Protein 8WL1 (pdb70)

Nearest PDB structures (foldseek):
  8wl1-assembly1_A-2  TM=1.003E+00  e=3.602E-63  Levilactobacillus brevis
  8wl3-assembly1_B-2  TM=9.957E-01  e=1.170E-59  Levilactobacillus brevis
  8wl4-assembly1_B-2  TM=1.002E+00  e=5.774E-58  Levilactobacillus brevis
  5x20-assembly1_B  TM=8.557E-01  e=1.189E-35  Enterococcus faecium DO
  5x20-assembly1_A  TM=8.532E-01  e=5.924E-35  Enterococcus faecium DO

Structure (mmCIF, N/CA/C/O backbone):
data_8WL1
#
_entry.id   8WL1
#
_cell.length_a   82.310
_cell.length_b   132.000
_cell.length_c   59.000
_cell.angle_alpha   90.00
_cell.angle_beta   90.00
_cell.angle_gamma   90.00
#
_symmetry.space_group_name_H-M   'C 2 2 21'
#
loop_
_entity.id
_entity.type
_entity.pdbx_description
1 polymer '2-dehydropantoate 2-reductase'
2 water water
#
loop_
_atom_site.group_PDB
_atom_site.id
_atom_site.type_symbol
_atom_site.label_atom_id
_atom_site.label_alt_id
_atom_site.label_comp_id
_atom_site.label_asym_id
_atom_site.label_entity_id
_atom_site.label_seq_id
_atom_site.pdbx_PDB_ins_code
_atom_site.Cartn_x
_atom_site.Cartn_y
_atom_site.Cartn_z
_atom_site.occupancy
_atom_site.B_iso_or_equiv
_atom_site.auth_seq_id
_atom_site.auth_comp_id
_atom_site.auth_asym_id
_atom_site.auth_atom_id
_atom_site.pdbx_PDB_model_num
ATOM 1 N N . SER A 1 1 ? 16.455 39.388 9.161 1.00 50.72 -2 SER A N 1
ATOM 2 C CA . SER A 1 1 ? 15.362 38.394 8.968 1.00 51.23 -2 SER A CA 1
ATOM 3 C C . SER A 1 1 ? 15.519 37.477 7.726 1.00 47.49 -2 SER A C 1
ATOM 4 O O . SER A 1 1 ? 14.862 36.439 7.667 1.00 48.22 -2 SER A O 1
ATOM 7 N N . GLU A 1 2 ? 16.375 37.832 6.758 1.00 41.82 -1 GLU A N 1
ATOM 8 C CA . GLU A 1 2 ? 16.681 36.907 5.635 1.00 45.54 -1 GLU A CA 1
ATOM 9 C C . GLU A 1 2 ? 17.671 35.776 6.026 1.00 45.13 -1 GLU A C 1
ATOM 10 O O . GLU A 1 2 ? 18.024 34.912 5.196 1.00 43.98 -1 GLU A O 1
ATOM 16 N N . PHE A 1 3 ? 18.109 35.766 7.281 1.00 41.76 0 PHE A N 1
ATOM 17 C CA . PHE A 1 3 ? 19.115 34.803 7.713 1.00 42.72 0 PHE A CA 1
ATOM 18 C C . PHE A 1 3 ? 18.656 33.353 7.591 1.00 40.27 0 PHE A C 1
ATOM 19 O O . PHE A 1 3 ? 17.525 33.010 7.905 1.00 39.42 0 PHE A O 1
ATOM 27 N N . MET A 1 4 ? 19.564 32.498 7.136 1.00 37.52 1 MET A N 1
ATOM 28 C CA . MET A 1 4 ? 19.309 31.089 7.109 1.00 33.91 1 MET A CA 1
ATOM 29 C C . MET A 1 4 ? 20.556 30.311 7.569 1.00 32.69 1 MET A C 1
ATOM 30 O O . MET A 1 4 ? 21.681 30.772 7.430 1.00 29.88 1 MET A O 1
ATOM 35 N N . LYS A 1 5 ? 20.322 29.168 8.187 1.00 31.68 2 LYS A N 1
ATOM 36 C CA . LYS A 1 5 ? 21.363 28.136 8.355 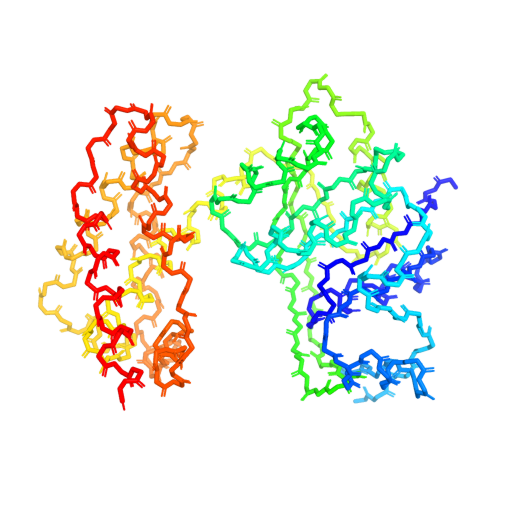1.00 33.14 2 LYS A CA 1
ATOM 37 C C . LYS A 1 5 ? 21.213 27.213 7.152 1.00 31.10 2 LYS A C 1
ATOM 38 O O . LYS A 1 5 ? 20.141 26.620 6.959 1.00 28.72 2 LYS A O 1
ATOM 44 N N . ILE A 1 6 ? 22.283 27.107 6.354 1.00 31.90 3 ILE A N 1
ATOM 45 C CA . ILE A 1 6 ? 22.214 26.443 5.084 1.00 27.89 3 ILE A CA 1
ATOM 46 C C . ILE A 1 6 ? 23.242 25.296 4.987 1.00 28.35 3 ILE A C 1
ATOM 47 O O . ILE A 1 6 ? 24.393 25.493 5.334 1.00 29.77 3 ILE A O 1
ATOM 52 N N . ALA A 1 7 ? 22.798 24.122 4.516 1.00 27.33 4 ALA A N 1
ATOM 53 C CA . ALA A 1 7 ? 23.723 23.014 4.159 1.00 25.74 4 ALA A CA 1
ATOM 54 C C . ALA A 1 7 ? 23.864 23.007 2.678 1.00 25.45 4 ALA A C 1
ATOM 55 O O . ALA A 1 7 ? 22.863 22.973 2.007 1.00 25.63 4 ALA A O 1
ATOM 57 N N . ILE A 1 8 ? 25.088 22.906 2.187 1.00 24.92 5 ILE A N 1
ATOM 58 C CA . ILE A 1 8 ? 25.325 22.687 0.760 1.00 23.81 5 ILE A CA 1
ATOM 59 C C . ILE A 1 8 ? 25.668 21.217 0.662 1.00 25.56 5 ILE A C 1
ATOM 60 O O . ILE A 1 8 ? 26.732 20.817 1.133 1.00 27.10 5 ILE A O 1
ATOM 65 N N . ALA A 1 9 ? 24.780 20.424 0.038 1.00 26.87 6 ALA A N 1
ATOM 66 C CA . ALA A 1 9 ? 24.950 18.954 -0.051 1.00 26.51 6 ALA A CA 1
ATOM 67 C C . ALA A 1 9 ? 25.544 18.626 -1.391 1.00 29.18 6 ALA A C 1
ATOM 68 O O . ALA A 1 9 ? 24.828 18.602 -2.404 1.00 29.13 6 ALA A O 1
ATOM 70 N N . GLY A 1 10 ? 26.851 18.372 -1.399 1.00 29.98 7 GLY A N 1
ATOM 71 C CA . GLY A 1 10 ? 27.614 18.258 -2.655 1.00 31.60 7 GLY A CA 1
ATOM 72 C C . GLY A 1 10 ? 28.342 19.572 -2.870 1.00 31.68 7 GLY A C 1
ATOM 73 O O . GLY A 1 10 ? 27.806 20.500 -3.509 1.00 29.07 7 GLY A O 1
ATOM 74 N N . ALA A 1 11 ? 29.556 19.672 -2.320 1.00 27.79 8 ALA A N 1
ATOM 75 C CA . ALA A 1 11 ? 30.283 20.905 -2.340 1.00 29.89 8 ALA A CA 1
ATOM 76 C C . ALA A 1 11 ? 31.349 20.887 -3.365 1.00 30.34 8 ALA A C 1
ATOM 77 O O . ALA A 1 11 ? 32.466 21.244 -3.076 1.00 32.54 8 ALA A O 1
ATOM 79 N N . GLY A 1 12 ? 30.980 20.515 -4.587 1.00 30.04 9 GLY A N 1
ATOM 80 C CA . GLY A 1 12 ? 31.894 20.713 -5.704 1.00 32.70 9 GLY A CA 1
ATOM 81 C C . GLY A 1 12 ? 31.978 22.182 -6.114 1.00 32.32 9 GLY A C 1
ATOM 82 O O . GLY A 1 12 ? 31.739 23.097 -5.304 1.00 32.09 9 GLY A O 1
ATOM 83 N N . ALA A 1 13 ? 32.330 22.418 -7.383 1.00 33.73 10 ALA A N 1
ATOM 84 C CA . ALA A 1 13 ? 32.583 23.787 -7.858 1.00 34.40 10 ALA A CA 1
ATOM 85 C C . ALA A 1 13 ? 31.379 24.700 -7.601 1.00 30.82 10 ALA A C 1
ATOM 86 O O . ALA A 1 13 ? 31.543 25.818 -7.097 1.00 30.05 10 ALA A O 1
ATOM 88 N N . MET A 1 14 ? 30.193 24.246 -7.986 1.00 31.12 11 MET A N 1
ATOM 89 C CA . MET A 1 14 ? 28.984 25.071 -7.870 1.00 32.62 11 MET A CA 1
ATOM 90 C C . MET A 1 14 ? 28.560 25.271 -6.410 1.00 32.78 11 MET A C 1
ATOM 91 O O . MET A 1 14 ? 28.273 26.417 -5.990 1.00 30.02 11 MET A O 1
ATOM 96 N N . GLY A 1 15 ? 28.483 24.166 -5.663 1.00 30.92 12 GLY A N 1
ATOM 97 C CA . GLY A 1 15 ? 28.139 24.193 -4.239 1.00 28.69 12 GLY A CA 1
ATOM 98 C C 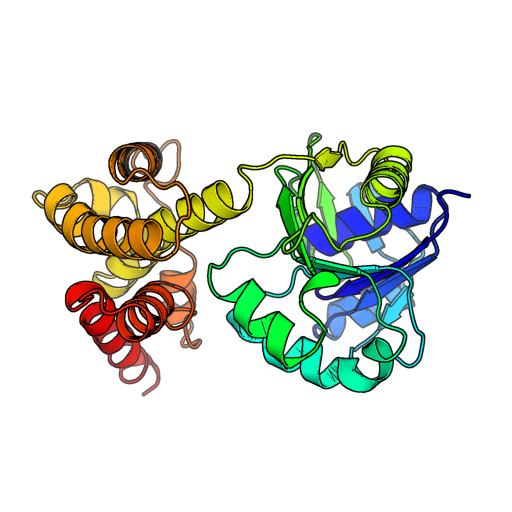. GLY A 1 15 ? 29.087 25.090 -3.457 1.00 28.34 12 GLY A C 1
ATOM 99 O O . GLY A 1 15 ? 28.656 25.888 -2.613 1.00 28.27 12 GLY A O 1
ATOM 100 N N . SER A 1 16 ? 30.386 24.979 -3.746 1.00 28.79 13 SER A N 1
ATOM 101 C CA . SER A 1 16 ? 31.387 25.764 -3.074 1.00 29.50 13 SER A CA 1
ATOM 102 C C . SER A 1 16 ? 31.213 27.257 -3.387 1.00 29.91 13 SER A C 1
ATOM 103 O O . SER A 1 16 ? 31.321 28.097 -2.494 1.00 29.71 13 SER A O 1
ATOM 106 N N . ARG A 1 17 ? 30.893 27.589 -4.635 1.00 31.53 14 ARG A N 1
ATOM 107 C CA . ARG A 1 17 ? 30.710 28.980 -4.981 1.00 33.67 14 ARG A CA 1
ATOM 108 C C . ARG A 1 17 ? 29.480 29.540 -4.307 1.00 29.87 14 ARG A C 1
ATOM 109 O O . ARG A 1 17 ? 29.538 30.658 -3.819 1.00 32.36 14 ARG A O 1
ATOM 117 N N . PHE A 1 18 ? 28.366 28.810 -4.368 1.00 29.79 15 PHE A N 1
ATOM 118 C CA . PHE A 1 18 ? 27.111 29.219 -3.711 1.00 29.00 15 PHE A CA 1
ATOM 119 C C . PHE A 1 18 ? 27.365 29.375 -2.203 1.00 30.79 15 PHE A C 1
ATOM 120 O O . PHE A 1 18 ? 26.948 30.369 -1.581 1.00 28.10 15 PHE A O 1
ATOM 128 N N . GLY A 1 19 ? 28.094 28.432 -1.629 1.00 28.57 16 GLY A N 1
ATOM 129 C CA . GLY A 1 19 ? 28.329 28.446 -0.189 1.00 29.38 16 GLY A CA 1
ATOM 130 C C . GLY A 1 19 ? 29.118 29.649 0.284 1.00 31.68 16 GLY A C 1
ATOM 131 O O . GL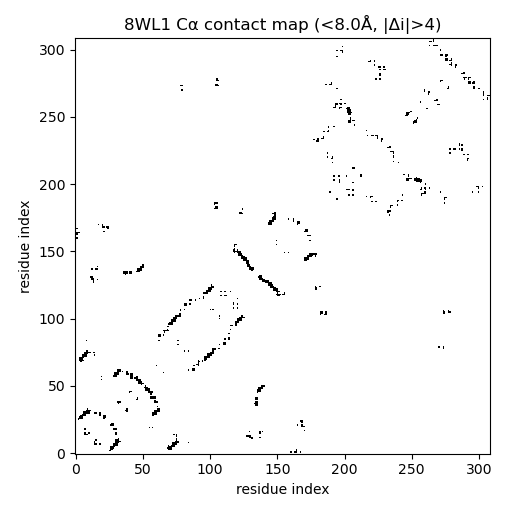Y A 1 19 ? 28.803 30.244 1.339 1.00 32.14 16 GLY A O 1
ATOM 132 N N . VAL A 1 20 ? 30.173 29.996 -0.455 1.00 33.69 17 VAL A N 1
ATOM 133 C CA . VAL A 1 20 ? 30.973 31.202 -0.169 1.00 37.00 17 VAL A CA 1
ATOM 134 C C . VAL A 1 20 ? 30.103 32.468 -0.192 1.00 38.99 17 VAL A C 1
ATOM 135 O O . VAL A 1 20 ? 30.124 33.312 0.758 1.00 36.73 17 VAL A O 1
ATOM 139 N N . LYS A 1 21 ? 29.359 32.626 -1.285 1.00 32.96 18 LYS A N 1
ATOM 140 C CA . LYS A 1 21 ? 28.500 33.802 -1.469 1.00 34.54 18 LYS A CA 1
ATOM 141 C C . LYS A 1 21 ? 27.469 33.865 -0.366 1.00 31.96 18 LYS A C 1
ATOM 142 O O . LYS A 1 21 ? 27.233 34.951 0.195 1.00 35.52 18 LYS A O 1
ATOM 148 N N . LEU A 1 22 ? 26.882 32.707 -0.020 1.00 35.35 19 LEU A N 1
ATOM 149 C CA . LEU A 1 22 ? 25.874 32.673 1.061 1.00 29.25 19 LEU A CA 1
ATOM 150 C C . LEU A 1 22 ? 26.468 33.041 2.419 1.00 33.51 19 LEU A C 1
ATOM 151 O O . LEU A 1 22 ? 25.906 33.874 3.151 1.00 29.37 19 LEU A O 1
ATOM 156 N N . GLN A 1 23 ? 27.615 32.466 2.744 1.00 34.45 20 GLN A N 1
ATOM 157 C CA . GLN A 1 23 ? 28.269 32.803 4.020 1.00 34.40 20 GLN A CA 1
ATOM 158 C C . GLN A 1 23 ? 28.710 34.269 4.078 1.00 35.75 20 GLN A C 1
ATOM 159 O O . GLN A 1 23 ? 28.512 34.933 5.106 1.00 34.25 20 GLN A O 1
ATOM 165 N N . GLU A 1 24 ? 29.329 34.768 3.003 1.00 35.95 21 GLU A N 1
ATOM 166 C CA . GLU A 1 24 ? 29.831 36.140 2.964 1.00 37.39 21 GLU A CA 1
ATOM 167 C C . GLU A 1 24 ? 28.667 37.114 3.091 1.00 39.98 21 GLU A C 1
ATOM 168 O O . GLU A 1 24 ? 28.819 38.210 3.648 1.00 37.63 21 GLU A O 1
ATOM 174 N N . ALA A 1 25 ? 27.484 36.706 2.618 1.00 32.81 22 ALA A N 1
ATOM 175 C CA . ALA A 1 25 ? 26.296 37.521 2.771 1.00 34.86 22 ALA A CA 1
ATOM 176 C C . ALA A 1 25 ? 25.680 37.493 4.177 1.00 36.59 22 ALA A C 1
ATOM 177 O O . ALA A 1 25 ? 24.673 38.149 4.389 1.00 34.90 22 ALA A O 1
ATOM 179 N N . GLY A 1 26 ? 26.222 36.689 5.093 1.00 36.76 23 GLY A N 1
ATOM 180 C CA . GLY A 1 26 ? 25.761 36.641 6.485 1.00 36.31 23 GLY A CA 1
ATOM 181 C C . GLY A 1 26 ? 25.145 35.361 7.009 1.00 35.45 23 GLY A C 1
ATOM 182 O O . GLY A 1 26 ? 24.862 35.244 8.190 1.00 35.48 23 GLY A O 1
ATOM 183 N N . ASN A 1 27 ? 24.908 34.389 6.132 1.00 33.42 24 ASN A N 1
ATOM 184 C CA . ASN A 1 27 ? 24.317 33.125 6.514 1.00 30.97 24 ASN A CA 1
ATOM 185 C C . ASN A 1 27 ? 25.323 32.145 7.111 1.00 29.91 24 ASN A C 1
ATOM 186 O O . ASN A 1 27 ? 26.524 32.260 6.881 1.00 30.69 24 ASN A O 1
ATOM 191 N N . GLN A 1 28 ? 24.806 31.195 7.856 1.00 32.62 25 GLN A N 1
ATOM 192 C CA . GLN A 1 28 ? 25.647 30.143 8.435 1.00 34.59 25 GLN A CA 1
ATOM 193 C C . GLN A 1 28 ? 25.621 28.990 7.480 1.00 32.04 25 GLN A C 1
ATOM 194 O O . GLN A 1 28 ? 24.552 28.395 7.251 1.00 32.48 25 GLN A O 1
ATOM 200 N N . VAL A 1 29 ? 26.800 28.653 6.950 1.00 31.45 26 VAL A N 1
ATOM 201 C CA . VAL A 1 29 ? 26.900 27.627 5.904 1.00 30.21 26 VAL A CA 1
ATOM 202 C C . VAL A 1 29 ? 27.764 26.418 6.352 1.00 29.27 26 VAL A C 1
ATOM 203 O O . VAL A 1 29 ? 28.843 26.585 6.959 1.00 31.67 26 VAL A O 1
ATOM 207 N N . THR A 1 30 ? 27.258 25.218 6.074 1.00 30.26 27 THR A N 1
ATOM 208 C CA . THR A 1 30 ? 28.072 23.964 6.137 1.00 28.98 27 THR A CA 1
ATOM 209 C C . THR A 1 30 ? 28.226 23.391 4.752 1.00 27.71 27 THR A C 1
ATOM 210 O O . THR A 1 30 ? 27.232 23.128 4.102 1.00 24.29 27 THR A O 1
ATOM 214 N N . LEU A 1 31 ? 29.463 23.194 4.327 1.00 27.79 28 LEU A N 1
ATOM 215 C CA . LEU A 1 31 ? 29.681 22.459 3.057 1.00 29.12 28 LEU A CA 1
ATOM 216 C C . LEU A 1 31 ? 29.765 20.979 3.366 1.00 26.00 28 LEU A C 1
ATOM 217 O O . LEU A 1 31 ? 30.580 20.585 4.215 1.00 29.15 28 LEU A O 1
ATOM 222 N N . ILE A 1 32 ? 28.905 20.150 2.735 1.00 27.89 29 ILE A N 1
ATOM 223 C CA . ILE A 1 32 ? 28.866 18.706 2.973 1.00 28.09 29 ILE A CA 1
ATOM 224 C C . ILE A 1 32 ? 29.329 17.966 1.728 1.00 30.50 29 ILE A C 1
ATOM 225 O O . ILE A 1 32 ? 28.763 18.190 0.640 1.00 27.76 29 ILE A O 1
ATOM 230 N N . ASP A 1 33 ? 30.346 17.107 1.889 1.00 29.87 30 ASP A N 1
ATOM 231 C CA . ASP A 1 33 ? 30.961 16.453 0.731 1.00 29.96 30 ASP A CA 1
ATOM 232 C C . ASP A 1 33 ? 31.698 15.190 1.148 1.00 30.66 30 ASP A C 1
ATOM 233 O O . ASP A 1 33 ? 32.156 15.055 2.299 1.00 29.64 30 ASP A O 1
ATOM 238 N N . ASN A 1 34 ? 31.789 14.270 0.205 1.00 31.32 31 ASN A N 1
ATOM 239 C CA . ASN A 1 34 ? 32.469 12.984 0.418 1.00 33.53 31 ASN A CA 1
ATOM 240 C C . ASN A 1 34 ? 33.956 12.986 0.111 1.00 35.35 31 ASN A C 1
ATOM 241 O O . ASN A 1 34 ? 34.661 12.054 0.501 1.00 35.36 31 ASN A O 1
ATOM 246 N N . TRP A 1 35 ? 34.432 13.993 -0.601 1.00 33.18 32 TRP A N 1
ATOM 247 C CA . TRP A 1 35 ? 35.828 14.030 -1.041 1.00 32.92 32 TRP A CA 1
ATOM 248 C C . TRP A 1 35 ? 36.709 14.424 0.136 1.00 31.64 32 TRP A C 1
ATOM 249 O O . TRP A 1 35 ? 36.779 15.604 0.496 1.00 32.19 32 TRP A O 1
ATOM 260 N N . SER A 1 36 ? 37.422 13.456 0.716 1.00 29.74 33 SER A N 1
ATOM 261 C CA . SER A 1 36 ? 38.237 13.736 1.918 1.00 31.96 33 SER A CA 1
ATOM 262 C C . SER A 1 36 ? 39.228 14.855 1.756 1.00 31.30 33 SER A C 1
ATOM 263 O O . SER A 1 36 ? 39.383 15.655 2.674 1.00 31.41 33 SER A O 1
ATOM 266 N N . ALA A 1 37 ? 39.947 14.910 0.637 1.00 31.37 34 ALA A N 1
ATOM 267 C CA . ALA A 1 37 ? 40.979 15.942 0.482 1.00 31.22 34 ALA A CA 1
ATOM 268 C C . ALA A 1 37 ? 40.372 17.357 0.446 1.00 33.54 34 ALA A C 1
ATOM 269 O O . ALA A 1 37 ? 40.983 18.344 0.894 1.00 32.47 34 ALA A O 1
ATOM 271 N N . HIS A 1 38 ? 39.158 17.442 -0.097 1.00 28.83 35 HIS A N 1
ATOM 272 C CA . HIS A 1 38 ? 38.456 18.729 -0.239 1.00 32.45 35 HIS A CA 1
ATOM 273 C C . HIS A 1 38 ? 37.994 19.199 1.140 1.00 29.83 35 HIS A C 1
ATOM 274 O O . HIS A 1 38 ? 38.254 20.358 1.571 1.00 32.11 35 HIS A O 1
ATOM 281 N N . VAL A 1 39 ? 37.350 18.283 1.844 1.00 32.29 36 VAL A N 1
ATOM 282 C CA . VAL A 1 39 ? 36.847 18.563 3.193 1.00 31.98 36 VAL A CA 1
ATOM 283 C C . VAL A 1 39 ? 38.009 18.968 4.089 1.00 34.60 36 VAL A C 1
ATOM 284 O O . VAL A 1 39 ? 37.961 19.994 4.762 1.00 32.78 36 VAL A O 1
ATOM 288 N N . ASP A 1 40 ? 39.082 18.189 4.068 1.00 31.89 37 ASP A N 1
ATOM 289 C CA . ASP A 1 40 ? 40.232 18.524 4.889 1.00 31.41 37 ASP A CA 1
ATOM 290 C C . ASP A 1 40 ? 40.871 19.854 4.495 1.00 31.64 37 ASP A C 1
ATOM 291 O O . ASP A 1 40 ? 41.231 20.645 5.372 1.00 32.21 37 ASP A O 1
ATOM 296 N N . GLN A 1 41 ? 41.055 20.098 3.191 1.00 31.43 38 GLN A N 1
ATOM 297 C CA . GLN A 1 41 ? 41.671 21.333 2.739 1.00 32.65 38 GLN A CA 1
ATOM 298 C C . GLN A 1 41 ? 40.844 22.540 3.213 1.00 34.41 38 GLN A C 1
ATOM 299 O O . GLN A 1 41 ? 41.405 23.554 3.641 1.00 35.75 38 GLN A O 1
ATOM 305 N N . ILE A 1 42 ? 39.517 22.424 3.144 1.00 31.86 39 ILE A N 1
ATOM 306 C CA . ILE A 1 42 ? 38.679 23.577 3.512 1.00 32.04 39 ILE A CA 1
ATOM 307 C C . ILE A 1 42 ? 38.881 23.826 5.006 1.00 33.13 39 ILE A C 1
ATOM 308 O O . ILE A 1 42 ? 39.110 24.962 5.436 1.00 34.22 39 ILE A O 1
ATOM 313 N N . ASN A 1 43 ? 38.822 22.748 5.773 1.00 32.38 40 ASN A N 1
ATOM 314 C CA . ASN A 1 43 ? 38.855 22.849 7.252 1.00 36.05 40 ASN A CA 1
ATOM 315 C C . ASN A 1 43 ? 40.200 23.257 7.791 1.00 39.34 40 ASN A C 1
ATOM 316 O O . ASN A 1 43 ? 40.266 23.928 8.826 1.00 38.30 40 ASN A O 1
ATOM 321 N N . GLN A 1 44 ? 41.257 22.894 7.064 1.00 41.01 41 GLN A N 1
ATOM 322 C CA . GLN A 1 44 ? 42.648 23.152 7.489 1.00 40.95 41 GLN A CA 1
ATOM 323 C C . GLN A 1 44 ? 43.244 24.457 6.981 1.00 41.11 41 GLN A C 1
ATOM 324 O O . GLN A 1 44 ? 44.036 25.077 7.683 1.00 45.87 41 GLN A O 1
ATOM 330 N N . ALA A 1 45 ? 42.927 24.838 5.744 1.00 41.04 42 ALA A N 1
ATOM 331 C CA . ALA A 1 45 ? 43.505 26.018 5.119 1.00 40.47 42 ALA A CA 1
ATOM 332 C C . ALA A 1 45 ? 42.469 26.988 4.570 1.00 39.97 42 ALA A C 1
ATOM 333 O O . ALA A 1 45 ? 42.851 27.998 4.026 1.00 38.22 42 ALA A O 1
ATOM 335 N N . GLY A 1 46 ? 41.176 26.665 4.656 1.00 39.95 43 GLY A N 1
ATOM 336 C CA . GLY A 1 46 ? 40.142 27.513 4.037 1.00 41.98 43 GLY A CA 1
ATOM 337 C C . GLY A 1 46 ? 39.858 27.194 2.580 1.00 42.00 43 GLY A C 1
ATOM 338 O O . GLY A 1 46 ? 40.612 26.475 1.920 1.00 40.83 43 GLY A O 1
ATOM 339 N N . LEU A 1 47 ? 38.753 27.723 2.070 1.00 38.94 44 LEU A N 1
ATOM 340 C CA . LEU A 1 47 ? 38.458 27.607 0.647 1.00 36.86 44 LEU A CA 1
ATOM 341 C C . LEU A 1 47 ? 39.063 28.751 -0.140 1.00 38.70 44 LEU A C 1
ATOM 342 O O . LEU A 1 47 ? 38.793 29.927 0.140 1.00 40.29 44 LEU A O 1
ATOM 347 N N . THR A 1 48 ? 39.833 28.405 -1.166 1.00 38.34 45 THR A N 1
ATOM 348 C CA . THR A 1 48 ? 40.428 29.395 -2.043 1.00 40.79 45 THR A CA 1
ATOM 349 C C . THR A 1 48 ? 39.539 29.586 -3.264 1.00 41.69 45 THR A C 1
ATOM 350 O O . THR A 1 48 ? 39.119 28.617 -3.894 1.00 38.64 45 THR A O 1
ATOM 354 N N . VAL A 1 49 ? 39.217 30.845 -3.548 1.00 43.84 46 VAL A N 1
ATOM 355 C CA . VAL A 1 49 ? 38.486 31.239 -4.759 1.00 47.44 46 VAL A CA 1
ATOM 356 C C . VAL A 1 49 ? 39.375 32.127 -5.631 1.00 49.44 46 VAL A C 1
ATOM 357 O O . VAL A 1 49 ? 39.920 33.124 -5.149 1.00 56.51 46 VAL A O 1
ATOM 361 N N . THR A 1 50 ? 39.523 31.751 -6.900 1.00 51.63 47 THR A N 1
ATOM 362 C CA . THR A 1 50 ? 40.360 32.481 -7.851 1.00 53.68 47 THR A CA 1
ATOM 363 C C . THR A 1 50 ? 39.480 33.173 -8.903 1.00 55.15 47 THR A C 1
ATOM 364 O O . THR A 1 50 ? 38.645 32.516 -9.535 1.00 52.25 47 THR A O 1
ATOM 368 N N . THR A 1 51 ? 39.687 34.481 -9.091 1.00 59.12 48 THR A N 1
ATOM 369 C CA . THR A 1 51 ? 38.854 35.317 -9.968 1.00 59.33 48 THR A CA 1
ATOM 370 C C . THR A 1 51 ? 39.632 35.922 -11.136 1.00 64.53 48 THR A C 1
ATOM 371 O O . THR A 1 51 ? 40.198 37.016 -11.022 1.00 67.32 48 THR A O 1
ATOM 375 N N . VAL A 1 55 ? 43.674 36.270 -9.397 1.00 61.15 52 VAL A N 1
ATOM 376 C CA . VAL A 1 55 ? 43.645 36.801 -8.040 1.00 66.04 52 VAL A CA 1
ATOM 377 C C . VAL A 1 55 ? 43.019 35.801 -7.052 1.00 69.00 52 VAL A C 1
ATOM 378 O O . VAL A 1 55 ? 41.861 35.409 -7.224 1.00 69.39 52 VAL A O 1
ATOM 382 N N . ASP A 1 56 ? 43.774 35.445 -6.005 1.00 66.90 53 ASP A N 1
ATOM 383 C CA . ASP A 1 56 ? 43.370 34.420 -5.027 1.00 69.28 53 ASP A CA 1
ATOM 384 C C . ASP A 1 56 ? 42.809 35.039 -3.735 1.00 67.59 53 ASP A C 1
ATOM 385 O O . ASP A 1 56 ? 43.484 35.819 -3.078 1.00 64.74 53 ASP A O 1
ATOM 390 N N . HIS A 1 57 ? 41.578 34.666 -3.377 1.00 66.11 54 HIS A N 1
ATOM 391 C CA . HIS A 1 57 ? 40.948 35.075 -2.113 1.00 62.08 54 HIS A CA 1
ATOM 392 C C . HIS A 1 57 ? 40.702 33.833 -1.258 1.00 55.28 54 HIS A C 1
ATOM 393 O O . HIS A 1 57 ? 40.197 32.814 -1.766 1.00 50.65 54 HIS A O 1
ATOM 400 N N . VAL A 1 58 ? 41.043 33.905 0.030 1.00 44.13 55 VAL A N 1
ATOM 401 C CA . VAL A 1 58 ? 40.909 32.724 0.899 1.00 46.34 55 VAL A CA 1
ATOM 402 C C . VAL A 1 58 ? 39.806 32.923 1.929 1.00 44.32 55 VAL A C 1
ATOM 403 O O . VAL A 1 58 ? 39.752 33.961 2.593 1.00 44.80 55 VAL A O 1
ATOM 407 N N . TYR A 1 59 ? 38.894 31.950 2.018 1.00 40.06 56 TYR A N 1
ATOM 408 C CA . TYR A 1 59 ? 37.789 32.043 2.968 1.00 40.44 56 TYR A CA 1
ATOM 409 C C . TYR A 1 59 ? 37.767 30.940 3.999 1.00 40.43 56 TYR A C 1
ATOM 410 O O . TYR A 1 59 ? 37.896 29.740 3.679 1.00 36.33 56 TYR A O 1
ATOM 419 N N . THR A 1 60 ? 37.547 31.333 5.249 1.00 37.10 57 THR A N 1
ATOM 420 C CA . THR A 1 60 ? 37.298 30.373 6.319 1.00 37.60 57 THR A CA 1
ATOM 421 C C . THR A 1 60 ? 35.881 29.829 6.178 1.00 39.63 57 THR A C 1
ATOM 422 O O . THR A 1 60 ? 34.896 30.606 6.207 1.00 37.10 57 THR A O 1
ATOM 426 N N . MET A 1 61 ? 35.785 28.503 6.026 1.00 36.42 58 MET A N 1
ATOM 427 C CA . MET A 1 61 ? 34.512 27.819 5.865 1.00 34.05 58 MET A CA 1
ATOM 428 C C . MET A 1 61 ? 34.473 26.573 6.723 1.00 34.85 58 MET A C 1
ATOM 429 O O . MET A 1 61 ? 35.505 26.062 7.191 1.00 37.84 58 MET A O 1
ATOM 434 N N . THR A 1 62 ? 33.272 26.080 6.922 1.00 31.89 59 THR A N 1
ATOM 435 C CA . THR A 1 62 ? 33.044 24.816 7.585 1.00 33.90 59 THR A CA 1
ATOM 436 C C . THR A 1 62 ? 32.649 23.710 6.591 1.00 33.34 59 THR A C 1
ATOM 437 O O . THR A 1 62 ? 31.653 23.821 5.886 1.00 30.31 59 THR A O 1
ATOM 441 N N . ALA A 1 63 ? 33.400 22.617 6.584 1.00 30.04 60 ALA A N 1
ATOM 442 C CA . ALA A 1 63 ? 33.054 21.479 5.730 1.00 30.86 60 ALA A CA 1
ATOM 443 C C . ALA A 1 63 ? 32.966 20.181 6.577 1.00 32.33 60 ALA A C 1
ATOM 444 O O . ALA A 1 63 ? 33.683 20.034 7.566 1.00 32.35 60 ALA A O 1
ATOM 446 N N . GLN A 1 64 ? 32.044 19.294 6.227 1.00 32.65 61 GLN A N 1
ATOM 447 C CA . GLN A 1 64 ? 31.912 17.986 6.877 1.00 33.83 61 GLN A CA 1
ATOM 448 C C . GLN A 1 64 ? 31.560 16.858 5.909 1.00 36.14 61 GLN A C 1
ATOM 449 O O . GLN A 1 64 ? 30.901 17.081 4.899 1.00 30.12 61 GLN A O 1
ATOM 455 N N . HIS A 1 65 ? 31.965 15.639 6.259 1.00 34.31 62 HIS A N 1
ATOM 456 C CA . HIS A 1 65 ? 31.404 14.444 5.662 1.00 35.04 62 HIS A CA 1
ATOM 457 C C . HIS A 1 65 ? 29.949 14.252 6.129 1.00 34.26 62 HIS A C 1
ATOM 458 O O . HIS A 1 65 ? 29.632 14.608 7.259 1.00 34.38 62 HIS A O 1
ATOM 465 N N . PRO A 1 66 ? 29.060 13.716 5.250 1.00 35.87 63 PRO A N 1
ATOM 466 C CA . PRO A 1 66 ? 27.621 13.654 5.575 1.00 34.55 63 PRO A CA 1
ATOM 467 C C . PRO A 1 66 ? 27.320 12.874 6.857 1.00 39.85 63 PRO A C 1
ATOM 468 O O . PRO A 1 66 ? 26.470 13.282 7.638 1.00 37.33 63 PRO A O 1
ATOM 472 N N . GLU A 1 67 ? 27.997 11.745 7.014 1.00 42.95 64 GLU A N 1
ATOM 473 C CA . GLU A 1 67 ? 27.810 10.840 8.169 1.00 45.60 64 GLU A CA 1
ATOM 474 C C . GLU A 1 67 ? 28.127 11.494 9.525 1.00 43.71 64 GLU A C 1
ATOM 475 O O . GLU A 1 67 ? 27.627 11.024 10.569 1.00 46.76 64 GLU A O 1
ATOM 481 N N . ALA A 1 68 ? 28.959 12.537 9.506 1.00 39.98 65 ALA A N 1
ATOM 482 C CA . ALA A 1 68 ? 29.314 13.322 10.695 1.00 39.85 65 ALA A CA 1
ATOM 483 C C . ALA A 1 68 ? 28.374 14.503 10.994 1.00 42.92 65 ALA A C 1
ATOM 484 O O . ALA A 1 68 ? 28.488 15.125 12.038 1.00 41.12 65 ALA A O 1
ATOM 486 N N . VAL A 1 69 ? 27.456 14.837 10.094 1.00 40.61 66 VAL A N 1
ATOM 487 C CA . VAL A 1 69 ? 26.645 16.028 10.328 1.00 41.00 66 VAL A CA 1
ATOM 488 C C . VAL A 1 69 ? 25.594 15.700 11.392 1.00 40.56 66 VAL A C 1
ATOM 489 O O . VAL A 1 69 ? 24.812 14.757 11.253 1.00 41.99 66 VAL A O 1
ATOM 493 N N . THR A 1 70 ? 25.579 16.484 12.454 1.00 41.43 67 THR A N 1
ATOM 494 C CA . THR A 1 70 ? 24.444 16.419 13.413 1.00 43.46 67 THR A CA 1
ATOM 495 C C . THR A 1 70 ? 23.597 17.706 13.487 1.00 44.90 67 THR A C 1
ATOM 496 O O . THR A 1 70 ? 22.472 17.682 13.999 1.00 51.43 67 THR A O 1
ATOM 500 N N . ASP A 1 71 ? 24.105 18.817 12.966 1.00 43.21 68 ASP A N 1
ATOM 501 C CA . ASP A 1 71 ? 23.331 20.054 12.929 1.00 43.98 68 ASP A CA 1
ATOM 502 C C . ASP A 1 71 ? 22.093 19.910 12.073 1.00 44.53 68 ASP A C 1
ATOM 503 O O . ASP A 1 71 ? 21.939 18.935 11.313 1.00 44.20 68 ASP A O 1
ATOM 508 N N . GLN A 1 72 ? 21.213 20.895 12.197 1.00 39.77 69 GLN A N 1
ATOM 509 C CA . GLN A 1 72 ? 20.045 20.965 11.354 1.00 42.11 69 GLN A CA 1
ATOM 510 C C . GLN A 1 72 ? 20.037 22.347 10.748 1.00 38.11 69 GLN A C 1
ATOM 511 O O . GLN A 1 72 ? 20.779 23.251 11.177 1.00 38.73 69 GLN A O 1
ATOM 517 N N . PHE A 1 73 ? 19.232 22.479 9.711 1.00 35.17 70 PHE A N 1
ATOM 518 C CA . PHE A 1 73 ? 19.293 23.641 8.863 1.00 34.76 70 PHE A CA 1
ATOM 519 C C . PHE A 1 73 ? 17.908 24.120 8.497 1.00 32.17 70 PHE A C 1
ATOM 520 O O . PHE A 1 73 ? 16.940 23.370 8.600 1.00 33.72 70 PHE A O 1
ATOM 528 N N . ASP A 1 74 ? 17.844 25.347 8.000 1.00 31.87 71 ASP A N 1
ATOM 529 C CA . ASP A 1 74 ? 16.630 25.850 7.343 1.00 32.68 71 ASP A CA 1
ATOM 530 C C . ASP A 1 74 ? 16.523 25.399 5.890 1.00 32.60 71 ASP A C 1
ATOM 531 O O . ASP A 1 74 ? 15.423 25.184 5.391 1.00 34.74 71 ASP A O 1
ATOM 536 N N . LEU A 1 75 ? 17.662 25.217 5.223 1.00 30.07 72 LEU A N 1
ATOM 537 C CA . LEU A 1 75 ? 17.677 24.965 3.771 1.00 28.05 72 LEU A CA 1
ATOM 538 C C . LEU A 1 75 ? 18.801 23.968 3.481 1.00 30.95 72 LEU A C 1
ATOM 539 O O . LEU A 1 75 ? 19.906 24.163 3.965 1.00 29.64 72 LEU A O 1
ATOM 544 N N . ILE A 1 76 ? 18.495 22.932 2.700 1.00 29.14 73 ILE A N 1
ATOM 545 C CA . ILE A 1 76 ? 19.506 22.113 2.050 1.00 30.26 73 ILE A CA 1
ATOM 546 C C . ILE A 1 76 ? 19.535 22.425 0.551 1.00 28.41 73 ILE A C 1
ATOM 547 O O . ILE A 1 76 ? 18.520 22.333 -0.101 1.00 29.46 73 ILE A O 1
ATOM 552 N N . ILE A 1 77 ? 20.695 22.818 0.018 1.00 25.62 74 ILE A N 1
ATOM 553 C CA . ILE A 1 77 ? 20.838 23.043 -1.417 1.00 28.40 74 ILE A CA 1
ATOM 554 C C . ILE A 1 77 ? 21.608 21.812 -1.906 1.00 29.42 74 ILE A C 1
ATOM 555 O O . ILE A 1 77 ? 22.746 21.607 -1.466 1.00 27.39 74 ILE A O 1
ATOM 560 N N . LEU A 1 78 ? 20.988 21.022 -2.796 1.00 29.16 75 LEU A N 1
ATOM 561 C CA . LEU A 1 78 ? 21.534 19.754 -3.266 1.00 29.10 75 LEU A CA 1
ATOM 562 C C . LEU A 1 78 ? 22.167 19.954 -4.614 1.00 26.93 75 LEU A C 1
ATOM 563 O O . LEU A 1 78 ? 21.492 20.330 -5.542 1.00 26.30 75 LEU A O 1
ATOM 568 N N . PHE A 1 79 ? 23.465 19.683 -4.694 1.00 24.89 76 PHE A N 1
ATOM 569 C CA . PHE A 1 79 ? 24.186 19.668 -5.955 1.00 26.21 76 PHE A CA 1
ATOM 570 C C . PHE A 1 79 ? 24.656 18.263 -6.346 1.00 26.79 76 PHE A C 1
ATOM 571 O O . PHE A 1 79 ? 25.102 18.031 -7.490 1.00 25.75 76 PHE A O 1
ATOM 579 N N . THR A 1 80 ? 24.562 17.330 -5.422 1.00 25.62 77 THR A N 1
ATOM 580 C CA . THR A 1 80 ? 24.872 15.907 -5.696 1.00 29.65 77 THR A CA 1
ATOM 581 C C . THR A 1 80 ? 24.213 15.395 -6.971 1.00 31.13 77 THR A C 1
ATOM 582 O O . THR A 1 80 ? 23.009 15.584 -7.210 1.00 29.89 77 THR A O 1
ATOM 586 N N . LYS A 1 81 ? 25.011 14.711 -7.780 1.00 33.24 78 LYS A N 1
ATOM 587 C CA . LYS A 1 81 ? 24.485 14.109 -8.991 1.00 35.29 78 LYS A CA 1
ATOM 588 C C . LYS A 1 81 ? 23.389 13.127 -8.664 1.00 32.38 78 LYS A C 1
ATOM 589 O O . LYS A 1 81 ? 23.447 12.399 -7.682 1.00 29.74 78 LYS A O 1
ATOM 595 N N . THR A 1 82 ? 22.376 13.106 -9.522 1.00 34.33 79 THR A N 1
ATOM 596 C CA . THR A 1 82 ? 21.255 12.199 -9.398 1.00 35.18 79 THR A CA 1
ATOM 597 C C . THR A 1 82 ? 21.695 10.805 -8.940 1.00 33.01 79 THR A C 1
ATOM 598 O O . THR A 1 82 ? 21.148 10.235 -7.987 1.00 28.92 79 THR A O 1
ATOM 602 N N . MET A 1 83 ? 2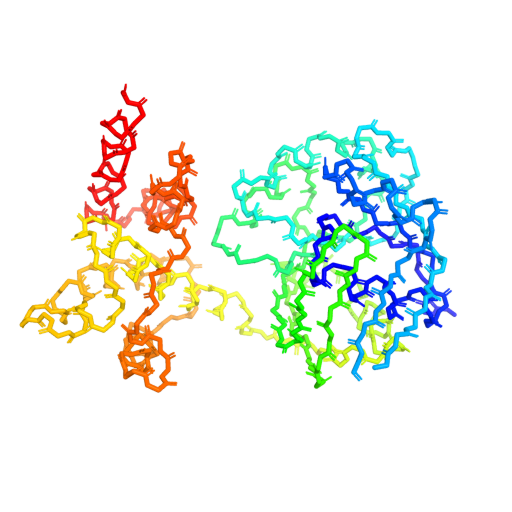2.753 10.273 -9.546 1.00 31.75 80 MET A N 1
ATOM 603 C CA . MET A 1 83 ? 23.155 8.881 -9.250 1.00 29.71 80 MET A CA 1
ATOM 604 C C . MET A 1 83 ? 23.695 8.686 -7.838 1.00 31.35 80 MET A C 1
ATOM 605 O O . MET A 1 83 ? 23.643 7.592 -7.293 1.00 30.33 80 MET A O 1
ATOM 610 N N . GLN A 1 84 ? 24.229 9.757 -7.254 1.00 32.84 81 GLN A N 1
ATOM 611 C CA . GLN A 1 84 ? 24.767 9.713 -5.898 1.00 31.15 81 GLN A CA 1
ATOM 612 C C . GLN A 1 84 ? 23.818 10.311 -4.858 1.00 29.39 81 GLN A C 1
ATOM 613 O O . GLN A 1 84 ? 24.126 10.274 -3.652 1.00 30.09 81 GLN A O 1
ATOM 619 N N . MET A 1 85 ? 22.675 10.846 -5.322 1.00 28.53 82 MET A N 1
ATOM 620 C CA . MET A 1 85 ? 21.754 11.626 -4.459 1.00 29.68 82 MET A CA 1
ATOM 621 C C . MET A 1 85 ? 21.147 10.795 -3.350 1.00 31.13 82 MET A C 1
ATOM 622 O O . MET A 1 85 ? 21.109 11.225 -2.185 1.00 35.17 82 MET A O 1
ATOM 627 N N . ASP A 1 86 ? 20.633 9.626 -3.700 1.00 32.02 83 ASP A N 1
ATOM 628 C CA . ASP A 1 86 ? 20.012 8.775 -2.705 1.00 32.74 83 ASP A CA 1
ATOM 629 C C . ASP A 1 86 ? 20.906 8.474 -1.512 1.00 31.64 83 ASP A C 1
ATOM 630 O O . ASP A 1 86 ? 20.461 8.560 -0.364 1.00 31.71 83 ASP A O 1
ATOM 635 N N . ALA A 1 87 ? 22.159 8.107 -1.776 1.00 33.38 84 ALA A N 1
ATOM 636 C CA . ALA A 1 87 ? 23.115 7.790 -0.714 1.00 31.18 84 ALA A CA 1
ATOM 637 C C . ALA A 1 87 ? 23.460 8.995 0.178 1.00 34.96 84 ALA A C 1
ATOM 638 O O . ALA A 1 87 ? 23.584 8.882 1.418 1.00 33.84 84 ALA A O 1
ATOM 640 N N . MET A 1 88 ? 23.637 10.152 -0.459 1.00 34.48 85 MET A N 1
ATOM 641 C CA . MET A 1 88 ? 23.798 11.400 0.257 1.00 31.45 85 MET A CA 1
ATOM 642 C C . MET A 1 88 ? 22.613 11.637 1.194 1.00 28.10 85 MET A C 1
ATOM 643 O O . MET A 1 88 ? 22.829 11.960 2.365 1.00 31.41 85 MET A O 1
ATOM 648 N N . LEU A 1 89 ? 21.396 11.444 0.706 1.00 28.47 86 LEU A N 1
ATOM 649 C CA . LEU A 1 89 ? 20.187 11.752 1.495 1.00 30.45 86 LEU A CA 1
ATOM 650 C C . LEU A 1 89 ? 20.028 10.734 2.588 1.00 35.86 86 LEU A C 1
ATOM 651 O O . LEU A 1 89 ? 19.653 11.086 3.715 1.00 34.04 86 LEU A O 1
ATOM 656 N N . GLN A 1 90 ? 20.371 9.484 2.293 1.00 34.32 87 GLN A N 1
ATOM 657 C CA . GLN A 1 90 ? 20.379 8.457 3.338 1.00 39.22 87 GLN A CA 1
ATOM 658 C C . GLN A 1 90 ? 21.297 8.823 4.507 1.00 39.18 87 GLN A C 1
ATOM 659 O O . GLN A 1 90 ? 20.895 8.711 5.678 1.00 39.23 87 GLN A O 1
ATOM 665 N N . GLN A 1 91 ? 22.537 9.192 4.187 1.00 38.67 88 GLN A N 1
ATOM 666 C CA . GLN A 1 91 ? 23.534 9.606 5.179 1.00 38.75 88 GLN A CA 1
ATOM 667 C C . GLN A 1 91 ? 23.175 10.883 5.965 1.00 43.28 88 GLN A C 1
ATOM 668 O O . GLN A 1 91 ? 23.717 11.120 7.058 1.00 42.95 88 GLN A O 1
ATOM 674 N N . LEU A 1 92 ? 22.308 11.720 5.395 1.00 38.10 89 LEU A N 1
ATOM 675 C CA . LEU A 1 92 ? 21.815 12.889 6.106 1.00 39.93 89 LEU A CA 1
ATOM 676 C C . LEU A 1 92 ? 20.466 12.636 6.781 1.00 38.15 89 LEU A C 1
ATOM 677 O O . LEU A 1 92 ? 19.793 13.598 7.154 1.00 37.31 89 LEU A O 1
ATOM 682 N N . ALA A 1 93 ? 20.048 11.379 6.937 1.00 37.39 90 ALA A N 1
ATOM 683 C CA . ALA A 1 93 ? 18.696 11.107 7.463 1.00 43.92 90 ALA A CA 1
ATOM 684 C C . ALA A 1 93 ? 18.374 11.853 8.785 1.00 47.21 90 ALA A C 1
ATOM 685 O O . ALA A 1 93 ? 17.256 12.350 8.950 1.00 45.31 90 ALA A O 1
ATOM 687 N N . PRO A 1 94 ? 19.350 11.956 9.710 1.00 44.65 91 PRO A N 1
ATOM 688 C CA . PRO A 1 94 ? 19.023 12.647 10.968 1.00 47.35 91 PRO A CA 1
ATOM 689 C C . PRO A 1 94 ? 18.946 14.163 10.829 1.00 49.72 91 PRO A C 1
ATOM 690 O O . PRO A 1 94 ? 18.281 14.844 11.617 1.00 52.00 91 PRO A O 1
ATOM 694 N N . VAL A 1 95 ? 19.617 14.687 9.816 1.00 45.81 92 VAL A N 1
ATOM 695 C CA . VAL A 1 95 ? 19.657 16.109 9.586 1.00 44.39 92 VAL A CA 1
ATOM 696 C C . VAL A 1 95 ? 18.264 16.553 9.153 1.00 43.06 92 VAL A C 1
ATOM 697 O O . VAL A 1 95 ? 17.852 17.669 9.447 1.00 44.07 92 VAL A O 1
ATOM 701 N N . LEU A 1 96 ? 17.531 15.654 8.500 1.00 41.74 93 LEU A N 1
ATOM 702 C CA . LEU A 1 96 ? 16.274 15.998 7.827 1.00 42.09 93 LEU A CA 1
ATOM 703 C C . LEU A 1 96 ? 15.004 16.102 8.683 1.00 41.65 93 LEU A C 1
ATOM 704 O O . LEU A 1 96 ? 13.951 16.476 8.149 1.00 42.43 93 LEU A O 1
ATOM 709 N N . THR A 1 97 ? 15.078 15.810 9.981 1.00 42.28 94 THR A N 1
ATOM 710 C CA . THR A 1 97 ? 13.854 15.676 10.796 1.00 42.59 94 THR A CA 1
ATOM 711 C C . THR A 1 97 ? 13.150 16.995 11.140 1.00 46.16 94 THR A C 1
ATOM 712 O O . THR A 1 97 ? 11.999 16.989 11.579 1.00 47.52 94 THR A O 1
ATOM 716 N N . ASN A 1 98 ? 13.819 18.127 10.938 1.00 45.38 95 ASN A N 1
ATOM 717 C CA . ASN A 1 98 ? 13.160 19.416 11.115 1.00 44.65 95 ASN A CA 1
ATOM 718 C C . ASN A 1 98 ? 12.469 19.916 9.858 1.00 50.43 95 ASN A C 1
ATOM 719 O O . ASN A 1 98 ? 11.955 21.033 9.838 1.00 54.08 95 ASN A O 1
ATOM 724 N N . HIS A 1 99 ? 12.463 19.089 8.811 1.00 49.53 96 HIS A N 1
ATOM 725 C CA . HIS A 1 99 ? 11.730 19.378 7.590 1.00 49.63 96 HIS A CA 1
ATOM 726 C C . HIS A 1 99 ? 12.228 20.658 6.931 1.00 46.02 96 HIS A C 1
ATOM 727 O O . HIS A 1 99 ? 11.485 21.633 6.771 1.00 40.63 96 HIS A O 1
ATOM 734 N N . PRO A 1 100 ? 13.507 20.663 6.539 1.00 39.62 97 PRO A N 1
ATOM 735 C CA . PRO A 1 100 ? 14.023 21.836 5.858 1.00 35.98 97 PRO A CA 1
ATOM 736 C C . PRO A 1 100 ? 13.560 21.904 4.424 1.00 36.21 97 PRO A C 1
ATOM 737 O O . PRO A 1 100 ? 13.180 20.887 3.833 1.00 36.22 97 PRO A O 1
ATOM 741 N N . ILE A 1 101 ? 13.648 23.104 3.874 1.00 33.22 98 ILE A N 1
ATOM 742 C CA . ILE A 1 101 ? 13.510 23.295 2.443 1.00 37.03 98 ILE A CA 1
ATOM 743 C C . ILE A 1 101 ? 14.611 22.471 1.794 1.00 35.12 98 ILE A C 1
ATOM 744 O O . ILE A 1 101 ? 15.766 22.508 2.257 1.00 34.35 98 ILE A O 1
ATOM 749 N N . VAL A 1 102 ? 14.253 21.741 0.735 1.00 34.78 99 VAL A N 1
ATOM 750 C CA . VAL A 1 102 ? 15.243 21.046 -0.065 1.00 32.41 99 VAL A CA 1
ATOM 751 C C . VAL A 1 102 ? 15.202 21.573 -1.490 1.00 31.67 99 VAL A C 1
ATOM 752 O O . VAL A 1 102 ? 14.268 21.292 -2.234 1.00 36.98 99 VAL A O 1
ATOM 756 N N . LEU A 1 103 ? 16.220 22.346 -1.848 1.00 30.00 100 LEU A N 1
ATOM 757 C CA . LEU A 1 103 ? 16.343 22.900 -3.162 1.00 30.64 100 LEU A CA 1
ATOM 758 C C . LEU A 1 103 ? 17.365 22.069 -3.930 1.00 31.11 100 LEU A C 1
ATOM 759 O O . LEU A 1 103 ? 18.554 22.113 -3.611 1.00 28.98 100 LEU A O 1
ATOM 764 N N . THR A 1 104 ? 16.895 21.384 -4.968 1.00 32.04 101 THR A N 1
ATOM 765 C CA . THR A 1 104 ? 17.766 20.627 -5.839 1.00 29.88 101 THR A CA 1
ATOM 766 C C . THR A 1 104 ? 18.085 21.407 -7.098 1.00 30.01 101 THR A C 1
ATOM 767 O O . THR A 1 104 ? 17.181 21.754 -7.887 1.00 27.58 101 THR A O 1
ATOM 771 N N . LEU A 1 105 ? 19.379 21.670 -7.284 1.00 27.09 102 LEU A N 1
ATOM 772 C CA . LEU A 1 105 ? 19.940 22.321 -8.476 1.00 30.15 102 LEU A CA 1
ATOM 773 C C . LEU A 1 105 ? 20.724 21.339 -9.395 1.00 32.41 102 LEU A C 1
ATOM 774 O O . LEU A 1 105 ? 21.353 21.728 -10.400 1.00 33.75 102 LEU A O 1
ATOM 779 N N . ALA A 1 106 ? 20.622 20.054 -9.098 1.00 31.95 103 ALA A N 1
ATOM 780 C CA . ALA A 1 106 ? 21.279 19.009 -9.883 1.00 32.29 103 ALA A CA 1
ATOM 781 C C . ALA A 1 106 ? 20.558 18.769 -11.220 1.00 31.59 103 ALA A C 1
ATOM 782 O O . ALA A 1 106 ? 19.330 18.917 -11.318 1.00 32.24 103 ALA A O 1
ATOM 784 N N . ASN A 1 107 ? 21.303 18.397 -12.263 1.00 31.17 104 ASN A N 1
ATOM 785 C CA . ASN A 1 107 ? 20.653 17.844 -13.483 1.00 30.29 104 ASN A CA 1
ATOM 786 C C . ASN A 1 107 ? 19.933 16.540 -13.137 1.00 30.60 104 ASN A C 1
ATOM 787 O O . ASN A 1 107 ? 20.330 15.878 -12.191 1.00 31.20 104 ASN A O 1
ATOM 792 N N . GLY A 1 108 ? 18.855 16.210 -13.859 1.00 33.27 105 GLY A N 1
ATOM 793 C CA . GLY A 1 108 ? 18.243 14.864 -13.811 1.00 31.16 105 GLY A CA 1
ATOM 794 C C . GLY A 1 108 ? 16.739 14.864 -13.681 1.00 34.05 105 GLY A C 1
ATOM 795 O O . GLY A 1 108 ? 16.166 15.647 -12.889 1.00 38.73 105 GLY A O 1
ATOM 796 N N . ILE A 1 109 ? 16.069 14.022 -14.453 1.00 26.77 106 ILE A N 1
ATOM 797 C CA . ILE A 1 109 ? 14.614 13.914 -14.318 1.00 26.33 106 ILE A CA 1
ATOM 798 C C . ILE A 1 109 ? 14.183 13.047 -13.139 1.00 26.56 106 ILE A C 1
ATOM 799 O O . ILE A 1 109 ? 12.967 12.998 -12.783 1.00 31.76 106 ILE A O 1
ATOM 804 N N . GLY A 1 110 ? 15.154 12.401 -12.517 1.00 24.88 107 GLY A N 1
ATOM 805 C CA . GLY A 1 110 ? 14.868 11.487 -11.480 1.00 24.44 107 GLY A CA 1
ATOM 806 C C . GLY A 1 110 ? 15.000 12.114 -10.096 1.00 26.13 107 GLY A C 1
ATOM 807 O O . GLY A 1 110 ? 14.751 11.449 -9.131 1.00 28.43 107 GLY A O 1
ATOM 808 N N . ASN A 1 111 ? 15.385 13.375 -10.012 1.00 27.02 108 ASN A N 1
ATOM 809 C CA . ASN A 1 111 ? 15.695 13.979 -8.694 1.00 28.13 108 ASN A CA 1
ATOM 810 C C . ASN A 1 111 ? 14.491 14.144 -7.762 1.00 29.20 108 ASN A C 1
ATOM 811 O O . ASN A 1 111 ? 14.602 13.884 -6.555 1.00 28.41 108 ASN A O 1
ATOM 816 N N . ILE A 1 112 ? 13.348 14.534 -8.308 1.00 30.11 109 ILE A N 1
ATOM 817 C CA . ILE A 1 112 ? 12.162 14.714 -7.475 1.00 31.14 109 ILE A CA 1
ATOM 818 C C . ILE A 1 112 ? 11.787 13.386 -6.859 1.00 29.76 109 ILE A C 1
ATOM 819 O O . ILE A 1 112 ? 11.708 13.281 -5.647 1.00 30.10 109 ILE A O 1
ATOM 824 N N . GLU A 1 113 ? 11.598 12.364 -7.695 1.00 31.40 110 GLU A N 1
ATOM 825 C CA . GLU A 1 113 ? 11.250 11.033 -7.224 1.00 32.78 110 GLU A CA 1
ATOM 826 C C . GLU A 1 113 ? 12.254 10.567 -6.176 1.00 32.04 110 GLU A C 1
ATOM 827 O O . GLU A 1 113 ? 11.874 9.988 -5.141 1.00 29.73 110 GLU A O 1
ATOM 833 N N . THR A 1 114 ? 13.537 10.821 -6.397 1.00 28.91 111 THR A N 1
ATOM 834 C CA . THR A 1 114 ? 14.529 10.399 -5.422 1.00 28.75 111 THR A CA 1
ATOM 835 C C . THR A 1 114 ? 14.349 11.104 -4.075 1.00 31.18 111 THR A C 1
ATOM 836 O O . THR A 1 114 ? 14.382 10.479 -3.018 1.00 31.28 111 THR A O 1
ATOM 840 N N . ILE A 1 115 ? 14.177 12.421 -4.128 1.00 31.21 112 ILE A N 1
ATOM 841 C CA . ILE A 1 115 ? 14.133 13.238 -2.886 1.00 29.28 112 ILE A CA 1
ATOM 842 C C . ILE A 1 115 ? 12.860 12.903 -2.140 1.00 30.49 112 ILE A C 1
ATOM 843 O O . ILE A 1 115 ? 12.860 12.845 -0.917 1.00 35.19 112 ILE A O 1
ATOM 848 N N . GLU A 1 116 ? 11.776 12.660 -2.875 1.00 31.62 113 GLU A N 1
ATOM 849 C CA . GLU A 1 116 ? 10.490 12.224 -2.288 1.00 36.15 113 GLU A CA 1
ATOM 850 C C . GLU A 1 116 ? 10.563 10.997 -1.407 1.00 36.99 113 GLU A C 1
ATOM 851 O O . GLU A 1 116 ? 9.656 10.787 -0.601 1.00 40.60 113 GLU A O 1
ATOM 857 N N . ARG A 1 117 ? 11.598 10.166 -1.557 1.00 36.46 114 ARG A N 1
ATOM 858 C CA . ARG A 1 117 ? 11.739 8.990 -0.703 1.00 37.41 114 ARG A CA 1
ATOM 859 C C . ARG A 1 117 ? 12.268 9.350 0.686 1.00 39.27 114 ARG A C 1
ATOM 860 O O . ARG A 1 117 ? 12.194 8.519 1.589 1.00 38.20 114 ARG A O 1
ATOM 868 N N . HIS A 1 118 ? 12.810 10.569 0.831 1.00 38.71 115 HIS A N 1
ATOM 869 C CA . HIS A 1 118 ? 13.481 11.025 2.023 1.00 36.40 115 HIS A CA 1
ATOM 870 C C . HIS A 1 118 ? 12.841 12.242 2.702 1.00 39.81 115 HIS A C 1
ATOM 871 O O . HIS A 1 118 ? 13.152 12.519 3.848 1.00 35.90 115 HIS A O 1
ATOM 878 N N . VAL A 1 119 ? 12.017 13.012 1.993 1.00 39.98 116 VAL A N 1
ATOM 879 C CA . VAL A 1 119 ? 11.404 14.205 2.576 1.00 41.88 116 VAL A CA 1
ATOM 880 C C . VAL A 1 119 ? 10.023 14.382 1.961 1.00 43.37 116 VAL A C 1
ATOM 881 O O . VAL A 1 119 ? 9.785 13.921 0.865 1.00 41.68 116 VAL A O 1
ATOM 885 N N . PRO A 1 120 ? 9.101 15.037 2.685 1.00 43.18 117 PRO A N 1
ATOM 886 C CA . PRO A 1 120 ? 7.787 15.382 2.136 1.00 43.70 117 PRO A CA 1
ATOM 887 C C . PRO A 1 120 ? 7.900 16.247 0.881 1.00 44.17 117 PRO A C 1
ATOM 888 O O . PRO A 1 120 ? 8.709 17.183 0.838 1.00 41.77 117 PRO A O 1
ATOM 892 N N . LYS A 1 121 ? 7.093 15.958 -0.125 1.00 44.84 118 LYS A N 1
ATOM 893 C CA . LYS A 1 121 ? 7.323 16.560 -1.434 1.00 48.62 118 LYS A CA 1
ATOM 894 C C . LYS A 1 121 ? 7.017 18.072 -1.506 1.00 47.44 118 LYS A C 1
ATOM 895 O O . LYS A 1 121 ? 7.551 18.806 -2.368 1.00 44.23 118 LYS A O 1
ATOM 901 N N . ASN A 1 122 ? 6.165 18.541 -0.606 1.00 45.97 119 ASN A N 1
ATOM 902 C CA . ASN A 1 122 ? 5.878 19.967 -0.545 1.00 48.47 119 ASN A CA 1
ATOM 903 C C . ASN A 1 122 ? 7.061 20.795 -0.007 1.00 47.94 119 ASN A C 1
ATOM 904 O O . ASN A 1 122 ? 7.018 22.022 -0.096 1.00 45.61 119 ASN A O 1
ATOM 909 N N . GLN A 1 123 ? 8.079 20.128 0.563 1.00 43.37 120 GLN A N 1
ATOM 910 C CA . GLN A 1 123 ? 9.356 20.791 0.939 1.00 45.43 120 GLN A CA 1
ATOM 911 C C . GLN A 1 123 ? 10.335 20.944 -0.240 1.00 40.03 120 GLN A C 1
ATOM 912 O O . GLN A 1 123 ? 11.408 21.558 -0.109 1.00 36.15 120 GLN A O 1
ATOM 918 N N . ILE A 1 124 ? 9.984 20.398 -1.391 1.00 39.22 121 ILE A N 1
ATOM 919 C CA . ILE A 1 124 ? 10.926 20.351 -2.478 1.00 34.38 121 ILE A CA 1
ATOM 920 C C . ILE A 1 124 ? 10.774 21.522 -3.445 1.00 34.30 121 ILE A C 1
ATOM 921 O O . ILE A 1 124 ? 9.672 21.797 -3.935 1.00 36.20 121 ILE A O 1
ATOM 926 N N . VAL A 1 125 ? 11.901 22.168 -3.738 1.00 31.68 122 VAL A N 1
ATOM 927 C CA . VAL A 1 125 ? 12.015 23.153 -4.790 1.00 34.67 122 VAL A CA 1
ATOM 928 C C . VAL A 1 125 ? 13.044 22.714 -5.825 1.00 31.82 122 VAL A C 1
ATOM 929 O O . VAL A 1 125 ? 14.138 22.319 -5.476 1.00 30.79 122 VAL A O 1
ATOM 933 N N . VAL A 1 126 ? 12.720 22.833 -7.109 1.00 33.19 123 VAL A N 1
ATOM 934 C CA . VAL A 1 126 ? 13.708 22.561 -8.152 1.00 31.47 123 VAL A CA 1
ATOM 935 C C . VAL A 1 126 ? 14.223 23.867 -8.719 1.00 31.38 123 VAL A C 1
ATOM 936 O O . VAL A 1 126 ? 13.509 24.889 -8.801 1.00 32.08 123 VAL A O 1
ATOM 940 N N . GLY A 1 127 ? 15.467 23.835 -9.129 1.00 29.34 124 GLY A N 1
ATOM 941 C CA . GLY A 1 127 ? 16.122 24.985 -9.680 1.00 31.81 124 GLY A CA 1
ATOM 942 C C . GLY A 1 127 ? 17.040 24.683 -10.833 1.00 35.69 124 GLY A C 1
ATOM 943 O O . GLY A 1 127 ? 17.538 23.567 -10.977 1.00 35.21 124 GLY A O 1
ATOM 944 N N . THR A 1 128 ? 17.256 25.687 -11.657 1.00 30.54 125 THR A N 1
ATOM 945 C CA . THR A 1 128 ? 18.348 25.677 -12.584 1.00 32.22 125 THR A CA 1
ATOM 946 C C . THR A 1 128 ? 19.203 26.889 -12.318 1.00 33.54 125 THR A C 1
ATOM 947 O O . THR A 1 128 ? 18.744 27.880 -11.742 1.00 34.16 125 THR A O 1
ATOM 951 N N . THR A 1 129 ? 20.453 26.823 -12.717 1.00 32.22 126 THR A N 1
ATOM 952 C CA . THR A 1 129 ? 21.320 27.978 -12.601 1.00 35.67 126 THR A CA 1
ATOM 953 C C . THR A 1 129 ? 22.294 28.095 -13.767 1.00 38.12 126 THR A C 1
ATOM 954 O O . THR A 1 129 ? 22.677 27.084 -14.376 1.00 37.91 126 THR A O 1
ATOM 958 N N . VAL A 1 130 ? 22.659 29.331 -14.111 1.00 39.78 127 VAL A N 1
ATOM 959 C CA . VAL A 1 130 ? 23.682 29.582 -15.132 1.00 40.62 127 VAL A CA 1
ATOM 960 C C . VAL A 1 130 ? 24.908 30.229 -14.514 1.00 42.93 127 VAL A C 1
ATOM 961 O O . VAL A 1 130 ? 25.822 30.673 -15.208 1.00 47.52 127 VAL A O 1
ATOM 965 N N . TRP A 1 131 ? 24.959 30.234 -13.185 1.00 39.67 128 TRP A N 1
ATOM 966 C CA . TRP A 1 131 ? 26.209 30.500 -12.521 1.00 36.68 128 TRP A CA 1
ATOM 967 C C . TRP A 1 131 ? 27.195 29.465 -13.039 1.00 34.83 128 TRP A C 1
ATOM 968 O O . TRP A 1 131 ? 26.804 28.347 -13.345 1.00 38.94 128 TRP A O 1
ATOM 979 N N . SER A 1 132 ? 28.456 29.831 -13.169 1.00 38.18 129 SER A N 1
ATOM 980 C CA . SER A 1 132 ? 29.466 28.836 -13.498 1.00 41.16 129 SER A CA 1
ATOM 981 C C . SER A 1 132 ? 30.479 28.747 -12.365 1.00 38.39 129 SER A C 1
ATOM 982 O O . SER A 1 132 ? 30.534 29.604 -11.487 1.00 41.06 129 SER A O 1
ATOM 985 N N . SER A 1 133 ? 31.250 27.678 -12.386 1.00 35.07 130 SER A N 1
ATOM 986 C CA . SER A 1 133 ? 32.324 27.484 -11.426 1.00 35.51 130 SER A CA 1
ATOM 987 C C . SER A 1 133 ? 33.163 26.300 -11.877 1.00 38.95 130 SER A C 1
ATOM 988 O O . SER A 1 133 ? 32.652 25.305 -12.405 1.00 38.27 130 SER A O 1
ATOM 991 N N . GLY A 1 134 ? 34.458 26.405 -11.664 1.00 39.62 131 GLY A N 1
ATOM 992 C CA . GLY A 1 134 ? 35.339 25.281 -11.919 1.00 41.78 131 GLY A CA 1
ATOM 993 C C . GLY A 1 134 ? 35.998 24.825 -10.640 1.00 38.60 131 GLY A C 1
ATOM 994 O O . GLY A 1 134 ? 36.335 25.646 -9.789 1.00 38.90 131 GLY A O 1
ATOM 995 N N . LEU A 1 135 ? 36.189 23.505 -10.533 1.00 39.25 132 LEU A N 1
ATOM 996 C CA . LEU A 1 135 ? 36.822 22.895 -9.390 1.00 42.38 132 LEU A CA 1
ATOM 997 C C . LEU A 1 135 ? 38.258 22.641 -9.781 1.00 43.75 132 LEU A C 1
ATOM 998 O O . LEU A 1 135 ? 38.567 21.681 -10.493 1.00 50.70 132 LEU A O 1
ATOM 1003 N N . THR A 1 136 ? 39.118 23.539 -9.333 1.00 42.00 133 THR A N 1
ATOM 1004 C CA . THR A 1 136 ? 40.530 23.509 -9.664 1.00 45.12 133 THR A CA 1
ATOM 1005 C C . THR A 1 136 ? 41.209 22.370 -8.921 1.00 46.69 133 THR A C 1
ATOM 1006 O O . THR A 1 136 ? 41.971 21.597 -9.504 1.00 45.07 133 THR A O 1
ATOM 1010 N N . GLY A 1 137 ? 40.927 22.272 -7.628 1.00 43.50 134 GLY A N 1
ATOM 1011 C CA . GLY A 1 137 ? 41.515 21.232 -6.794 1.00 42.81 134 GLY A CA 1
ATOM 1012 C C . GLY A 1 137 ? 40.865 21.173 -5.429 1.00 38.59 134 GLY A C 1
ATOM 1013 O O . GLY A 1 137 ? 39.896 21.902 -5.173 1.00 33.45 134 GLY A O 1
ATOM 1014 N N . PRO A 1 138 ? 41.389 20.312 -4.547 1.00 36.27 135 PRO A N 1
ATOM 1015 C CA . PRO A 1 138 ? 40.782 20.247 -3.222 1.00 38.34 135 PRO A CA 1
ATOM 1016 C C . PRO A 1 138 ? 40.754 21.650 -2.636 1.00 39.28 135 PRO A C 1
ATOM 1017 O O . PRO A 1 138 ? 41.764 22.342 -2.673 1.00 41.15 135 PRO A O 1
ATOM 1021 N N . GLY A 1 139 ? 39.603 22.092 -2.133 1.00 38.00 136 GLY A N 1
ATOM 1022 C CA . GLY A 1 139 ? 39.510 23.433 -1.517 1.00 36.74 136 GLY A CA 1
ATOM 1023 C C . GLY A 1 139 ? 39.875 24.628 -2.395 1.00 36.38 136 GLY A C 1
ATOM 1024 O O . GLY A 1 139 ? 40.210 25.707 -1.890 1.00 37.02 136 GLY A O 1
ATOM 1025 N N . HIS A 1 140 ? 39.779 24.469 -3.718 1.00 38.06 137 HIS A N 1
ATOM 1026 C CA . HIS A 1 140 ? 40.184 25.518 -4.642 1.00 39.95 137 HIS A CA 1
ATOM 1027 C C . HIS A 1 140 ? 39.196 25.547 -5.803 1.00 38.59 137 HIS A C 1
ATOM 1028 O O . HIS A 1 140 ? 39.114 24.583 -6.575 1.00 39.08 137 HIS A O 1
ATOM 1035 N N . ILE A 1 141 ? 38.438 26.637 -5.922 1.00 38.69 138 ILE A N 1
ATOM 1036 C CA . ILE A 1 141 ? 37.606 26.868 -7.114 1.00 36.98 138 ILE A CA 1
ATOM 1037 C C . ILE A 1 141 ? 38.082 28.076 -7.902 1.00 39.69 138 ILE A C 1
ATOM 1038 O O . ILE A 1 141 ? 38.630 29.021 -7.331 1.00 41.97 138 ILE A O 1
ATOM 1043 N N . THR A 1 142 ? 37.863 28.029 -9.213 1.00 42.45 139 THR A N 1
ATOM 1044 C CA . THR A 1 142 ? 38.094 29.193 -10.093 1.00 46.26 139 THR A CA 1
ATOM 1045 C C . THR A 1 142 ? 36.767 29.671 -10.682 1.00 44.86 139 THR A C 1
ATOM 1046 O O . THR A 1 142 ? 35.985 28.870 -11.200 1.00 46.24 139 THR A O 1
ATOM 1050 N N . VAL A 1 143 ? 36.507 30.981 -10.560 1.00 45.42 140 VAL A N 1
ATOM 1051 C CA . VAL A 1 143 ? 35.211 31.558 -10.901 1.00 45.14 140 VAL A CA 1
ATOM 1052 C C . VAL A 1 143 ? 35.262 32.779 -11.825 1.00 45.79 140 VAL A C 1
ATOM 1053 O O . VAL A 1 143 ? 36.068 33.695 -11.660 1.00 49.06 140 VAL A O 1
ATOM 1057 N N . THR A 1 144 ? 34.358 32.776 -12.781 1.00 49.19 141 THR A N 1
ATOM 1058 C CA . THR A 1 144 ? 34.257 33.841 -13.766 1.00 52.82 141 THR A CA 1
ATOM 1059 C C . THR A 1 144 ? 32.763 34.264 -13.899 1.00 50.97 141 THR A C 1
ATOM 1060 O O . THR A 1 144 ? 31.856 33.479 -13.616 1.00 50.88 141 THR A O 1
ATOM 1064 N N . GLY A 1 145 ? 32.514 35.523 -14.261 1.00 48.79 142 GLY A N 1
ATOM 1065 C CA . GLY A 1 145 ? 31.186 35.963 -14.654 1.00 49.65 142 GLY A CA 1
ATOM 1066 C C . GLY A 1 145 ? 30.166 36.061 -13.552 1.00 51.04 142 GLY A C 1
ATOM 1067 O O . GLY A 1 145 ? 30.497 36.019 -12.366 1.00 52.94 142 GLY A O 1
ATOM 1068 N N . THR A 1 146 ? 28.913 36.201 -13.967 1.00 51.37 143 THR A N 1
ATOM 1069 C CA . THR A 1 146 ? 27.782 36.310 -13.057 1.00 52.89 143 THR A CA 1
ATOM 1070 C C . THR A 1 146 ? 26.801 35.203 -13.410 1.00 50.79 143 THR A C 1
ATOM 1071 O O . THR A 1 146 ? 27.113 34.328 -14.223 1.00 53.46 143 THR A O 1
ATOM 1075 N N . GLY A 1 147 ? 25.628 35.221 -12.787 1.00 46.27 144 GLY A N 1
ATOM 1076 C CA . GLY A 1 147 ? 24.607 34.265 -13.136 1.00 41.14 144 GLY A CA 1
ATOM 1077 C C . GLY A 1 147 ? 23.263 34.565 -12.527 1.00 41.71 144 GLY A C 1
ATOM 1078 O O . GLY A 1 147 ? 23.007 35.660 -12.020 1.00 45.36 144 GLY A O 1
ATOM 1079 N N . SER A 1 148 ? 22.395 33.569 -12.603 1.00 37.22 145 SER A N 1
ATOM 1080 C CA . SER A 1 148 ? 21.056 33.634 -12.079 1.00 40.43 145 SER A CA 1
ATOM 1081 C C . SER A 1 148 ? 20.604 32.227 -11.727 1.00 40.24 145 SER A C 1
ATOM 1082 O O . SER A 1 148 ? 21.254 31.240 -12.118 1.00 39.52 145 SER A O 1
ATOM 1085 N N . ILE A 1 149 ? 19.494 32.167 -10.991 1.00 37.44 146 ILE A N 1
ATOM 1086 C CA . ILE A 1 149 ? 18.858 30.938 -10.572 1.00 37.12 146 ILE A CA 1
ATOM 1087 C C . ILE A 1 149 ? 17.370 31.083 -10.835 1.00 39.30 146 ILE A C 1
ATOM 1088 O O . ILE A 1 149 ? 16.763 32.128 -10.510 1.00 37.80 146 ILE A O 1
ATOM 1093 N N . SER A 1 150 ? 16.784 30.043 -11.402 1.00 33.04 147 SER A N 1
ATOM 1094 C CA . SER A 1 150 ? 15.358 29.995 -11.612 1.00 33.69 147 SER A CA 1
ATOM 1095 C C . SER A 1 150 ? 14.809 28.912 -10.741 1.00 32.83 147 SER A C 1
ATOM 1096 O O . SER A 1 150 ? 15.357 27.800 -10.693 1.00 35.17 147 SER A O 1
ATOM 1099 N N . LEU A 1 151 ? 13.727 29.199 -10.033 1.00 30.17 148 LEU A N 1
ATOM 1100 C CA . LEU A 1 151 ? 13.196 28.272 -9.054 1.00 31.91 148 LEU A CA 1
ATOM 1101 C C . LEU A 1 151 ? 11.725 27.988 -9.243 1.00 31.91 148 LEU A C 1
ATOM 1102 O O . LEU A 1 151 ? 10.941 28.861 -9.629 1.00 34.72 148 LEU A O 1
ATOM 1107 N N . GLN A 1 152 ? 11.365 26.752 -8.959 1.00 30.87 149 GLN A N 1
ATOM 1108 C CA . GLN A 1 152 ? 10.005 26.262 -9.120 1.00 33.40 149 GLN A CA 1
ATOM 1109 C C . GLN A 1 152 ? 9.728 25.335 -7.977 1.00 34.38 149 GLN A C 1
ATOM 1110 O O . GLN A 1 152 ? 10.385 24.306 -7.816 1.00 33.48 149 GLN A O 1
ATOM 1116 N N . ALA A 1 153 ? 8.778 25.695 -7.130 1.00 33.37 150 ALA A N 1
ATOM 1117 C CA . ALA A 1 153 ? 8.364 24.797 -6.055 1.00 34.08 150 ALA A CA 1
ATOM 1118 C C . ALA A 1 153 ? 7.619 23.596 -6.646 1.00 33.89 150 ALA A C 1
ATOM 1119 O O . ALA A 1 153 ? 6.872 23.757 -7.585 1.00 37.50 150 ALA A O 1
ATOM 1121 N N . VAL A 1 154 ? 7.830 22.410 -6.110 1.00 37.86 151 VAL A N 1
ATOM 1122 C CA . VAL A 1 154 ? 7.232 21.195 -6.707 1.00 37.73 151 VAL A CA 1
ATOM 1123 C C . VAL A 1 154 ? 5.730 21.161 -6.440 1.00 39.73 151 VAL A C 1
ATOM 1124 O O . VAL A 1 154 ? 4.971 20.652 -7.257 1.00 38.40 151 VAL A O 1
ATOM 1128 N N . VAL A 1 155 ? 5.326 21.672 -5.279 1.00 38.57 152 VAL A N 1
ATOM 1129 C CA . VAL A 1 155 ? 3.902 21.801 -4.935 1.00 44.12 152 VAL A CA 1
ATOM 1130 C C . VAL A 1 155 ? 3.648 23.244 -4.480 1.00 40.04 152 VAL A C 1
ATOM 1131 O O . VAL A 1 155 ? 3.672 23.528 -3.288 1.00 40.84 152 VAL A O 1
ATOM 1135 N N . PRO A 1 156 ? 3.419 24.151 -5.438 1.00 43.19 153 PRO A N 1
ATOM 1136 C CA . PRO A 1 156 ? 3.386 25.604 -5.201 1.00 46.99 153 PRO A CA 1
ATOM 1137 C C . PRO A 1 156 ? 2.330 26.022 -4.188 1.00 50.69 153 PRO A C 1
ATOM 1138 O O . PRO A 1 156 ? 2.571 26.862 -3.318 1.00 50.30 153 PRO A O 1
ATOM 1142 N N . ASP A 1 157 ? 1.164 25.410 -4.303 1.00 52.46 154 ASP A N 1
ATOM 1143 C CA . ASP A 1 157 ? 0.067 25.608 -3.350 1.00 54.61 154 ASP A CA 1
ATOM 1144 C C . ASP A 1 157 ? 0.389 25.263 -1.881 1.00 50.13 154 ASP A C 1
ATOM 1145 O O . ASP A 1 157 ? -0.311 25.719 -0.985 1.00 45.77 154 ASP A O 1
ATOM 1150 N N . GLN A 1 158 ? 1.418 24.463 -1.616 1.00 43.19 155 GLN A N 1
ATOM 1151 C CA . GLN A 1 158 ? 1.733 24.074 -0.232 1.00 47.08 155 GLN A CA 1
ATOM 1152 C C . GLN A 1 158 ? 3.143 24.471 0.244 1.00 48.74 155 GLN A C 1
ATOM 1153 O O . GLN A 1 158 ? 3.528 24.181 1.379 1.00 45.61 155 GLN A O 1
ATOM 1159 N N . PHE A 1 159 ? 3.912 25.134 -0.614 1.00 50.52 156 PHE A N 1
ATOM 1160 C CA . PHE A 1 159 ? 5.235 25.560 -0.211 1.00 49.77 156 PHE A CA 1
ATOM 1161 C C . PHE A 1 159 ? 5.190 26.981 0.372 1.00 51.01 156 PHE A C 1
ATOM 1162 O O . PHE A 1 159 ? 4.961 27.948 -0.363 1.00 46.88 156 PHE A O 1
ATOM 1170 N N . PRO A 1 160 ? 5.445 27.118 1.686 1.00 53.82 157 PRO A N 1
ATOM 1171 C CA . PRO A 1 160 ? 5.449 28.461 2.261 1.00 56.02 157 PRO A CA 1
ATOM 1172 C C . PRO A 1 160 ? 6.727 29.251 1.925 1.00 59.50 157 PRO A C 1
ATOM 1173 O O . PRO A 1 160 ? 7.819 28.689 1.860 1.00 53.84 157 PRO A O 1
ATOM 1177 N N . ASN A 1 161 ? 6.584 30.554 1.719 1.00 63.25 158 ASN A N 1
ATOM 1178 C CA . ASN A 1 161 ? 7.732 31.461 1.768 1.00 59.86 158 ASN A CA 1
ATOM 1179 C C . ASN A 1 161 ? 8.800 31.167 0.710 1.00 54.89 158 ASN A C 1
ATOM 1180 O O . ASN A 1 161 ? 9.999 31.184 1.005 1.00 52.79 158 ASN A O 1
ATOM 1185 N N . LEU A 1 162 ? 8.365 30.899 -0.521 1.00 50.22 159 LEU A N 1
ATOM 1186 C CA . LEU A 1 162 ? 9.278 30.950 -1.663 1.00 47.50 159 LEU A CA 1
ATOM 1187 C C . LEU A 1 162 ? 9.890 32.358 -1.771 1.00 44.34 159 LEU A C 1
ATOM 1188 O O . LEU A 1 162 ? 11.072 32.520 -2.114 1.00 37.15 159 LEU A O 1
ATOM 1193 N N . ALA A 1 163 ? 9.084 33.384 -1.483 1.00 40.26 160 ALA A N 1
ATOM 1194 C CA . ALA A 1 163 ? 9.622 34.744 -1.402 1.00 43.34 160 ALA A CA 1
ATOM 1195 C C . ALA A 1 163 ? 10.845 34.840 -0.472 1.00 37.08 160 ALA A C 1
ATOM 1196 O O . ALA A 1 163 ? 11.856 35.425 -0.884 1.00 38.98 160 ALA A O 1
ATOM 1198 N N . ASP A 1 164 ? 10.726 34.304 0.753 1.00 39.73 161 ASP A N 1
ATOM 1199 C CA . ASP A 1 164 ? 11.793 34.389 1.772 1.00 40.05 161 ASP A CA 1
ATOM 1200 C C . ASP A 1 164 ? 13.041 33.708 1.234 1.00 38.69 161 ASP A C 1
ATOM 1201 O O . ASP A 1 164 ? 14.136 34.294 1.231 1.00 35.32 161 ASP A O 1
ATOM 1206 N N . LEU A 1 165 ? 12.873 32.477 0.746 1.00 37.85 162 LEU A N 1
ATOM 1207 C CA . LEU A 1 165 ? 13.968 31.782 0.037 1.00 34.37 162 LEU A CA 1
ATOM 1208 C C . LEU A 1 165 ? 14.619 32.646 -1.034 1.00 30.41 162 LEU A C 1
ATOM 1209 O O . LEU A 1 165 ? 15.852 32.797 -1.104 1.00 29.36 162 LEU A O 1
ATOM 1214 N N . ILE A 1 166 ? 13.816 33.246 -1.903 1.00 33.36 163 ILE A N 1
ATOM 1215 C CA . ILE A 1 166 ? 14.386 34.106 -2.919 1.00 33.08 163 ILE A CA 1
ATOM 1216 C C . ILE A 1 166 ? 15.126 35.314 -2.287 1.00 33.54 163 ILE A C 1
ATOM 1217 O O . ILE A 1 166 ? 16.172 35.727 -2.753 1.00 32.72 163 ILE A O 1
ATOM 1222 N N . THR A 1 167 ? 14.576 35.889 -1.225 1.00 34.05 164 THR A N 1
ATOM 1223 C CA . THR A 1 167 ? 15.235 37.012 -0.591 1.00 35.77 164 THR A CA 1
ATOM 1224 C C . THR A 1 167 ? 16.644 36.661 -0.126 1.00 29.14 164 THR A C 1
ATOM 1225 O O . THR A 1 167 ? 17.612 37.352 -0.433 1.00 31.49 164 THR A O 1
ATOM 1229 N N . THR A 1 168 ? 16.737 35.555 0.585 1.00 32.80 165 THR A N 1
ATOM 1230 C CA . THR A 1 168 ? 18.008 35.042 1.093 1.00 31.99 165 THR A CA 1
ATOM 1231 C C . THR A 1 168 ? 19.035 34.903 -0.032 1.00 32.15 165 THR A C 1
ATOM 1232 O O . THR A 1 168 ? 20.167 35.386 0.098 1.00 32.00 165 THR A O 1
ATOM 1236 N N . LEU A 1 169 ? 18.640 34.282 -1.144 1.00 31.11 166 LEU A N 1
ATOM 1237 C CA . LEU A 1 169 ? 19.553 34.105 -2.279 1.00 30.99 166 LEU A CA 1
ATOM 1238 C C . LEU A 1 169 ? 19.924 35.421 -2.934 1.00 33.79 166 LEU A C 1
ATOM 1239 O O . LEU A 1 169 ? 21.057 35.605 -3.363 1.00 33.07 166 LEU A O 1
ATOM 1244 N N . ASN A 1 170 ? 18.963 36.347 -3.016 1.00 35.12 167 ASN A N 1
ATOM 1245 C CA . ASN A 1 170 ? 19.248 37.633 -3.643 1.00 34.95 167 ASN A CA 1
ATOM 1246 C C . ASN A 1 170 ? 20.079 38.519 -2.731 1.00 32.34 167 ASN A C 1
ATOM 1247 O O . ASN A 1 170 ? 20.981 39.215 -3.188 1.00 32.97 167 ASN A O 1
ATOM 1252 N N . ALA A 1 171 ? 19.829 38.454 -1.448 1.00 31.39 168 ALA A N 1
ATOM 1253 C CA . ALA A 1 171 ? 20.720 39.123 -0.487 1.00 33.98 168 ALA A CA 1
ATOM 1254 C C . ALA A 1 171 ? 22.194 38.653 -0.656 1.00 36.03 168 ALA A C 1
ATOM 1255 O O . ALA A 1 171 ? 23.162 39.410 -0.403 1.00 36.27 168 ALA A O 1
ATOM 1257 N N . ALA A 1 172 ? 22.373 37.417 -1.133 1.00 30.53 169 ALA A N 1
ATOM 1258 C CA . ALA A 1 172 ? 23.696 36.899 -1.416 1.00 31.82 169 ALA A CA 1
ATOM 1259 C C . ALA A 1 172 ? 24.147 37.186 -2.845 1.00 33.89 169 ALA A C 1
ATOM 1260 O O . ALA A 1 172 ? 25.170 36.648 -3.277 1.00 34.46 169 ALA A O 1
ATOM 1262 N N . GLY A 1 173 ? 23.395 38.003 -3.581 1.00 33.43 170 GLY A N 1
ATOM 1263 C CA . GLY A 1 173 ? 23.744 38.345 -4.965 1.00 34.26 170 GLY A CA 1
ATOM 1264 C C . GLY A 1 173 ? 23.659 37.225 -6.009 1.00 35.82 170 GLY A C 1
ATOM 1265 O O . GLY A 1 173 ? 24.300 37.312 -7.063 1.00 35.79 170 GLY A O 1
ATOM 1266 N N . LEU A 1 174 ? 22.884 36.188 -5.711 1.00 37.46 171 LEU A N 1
ATOM 1267 C CA . LEU A 1 174 ? 22.714 35.031 -6.615 1.00 34.78 171 LEU A CA 1
ATOM 1268 C C . LEU A 1 174 ? 21.683 35.210 -7.743 1.00 38.31 171 LEU A C 1
ATOM 1269 O O . LEU A 1 174 ? 21.610 34.381 -8.664 1.00 36.75 171 LEU A O 1
ATOM 1274 N N . ASN A 1 175 ? 20.894 36.285 -7.698 1.00 38.92 172 ASN A N 1
ATOM 1275 C CA . ASN A 1 175 ? 19.958 36.597 -8.788 1.00 41.10 172 ASN A CA 1
ATOM 1276 C C . ASN A 1 175 ? 18.978 35.460 -9.026 1.00 39.78 172 ASN A C 1
ATOM 1277 O O . ASN A 1 175 ? 18.879 34.918 -10.133 1.00 43.32 172 ASN A O 1
ATOM 1282 N N . ALA A 1 176 ? 18.242 35.127 -7.982 1.00 39.85 173 ALA A N 1
ATOM 1283 C CA . ALA A 1 176 ? 17.223 34.096 -8.038 1.00 37.77 173 ALA A CA 1
ATOM 1284 C C . ALA A 1 176 ? 15.873 34.709 -8.446 1.00 40.49 173 ALA A C 1
ATOM 1285 O O . ALA A 1 176 ? 15.614 35.895 -8.155 1.00 39.90 173 ALA A O 1
ATOM 1287 N N . SER A 1 177 ? 15.042 33.917 -9.123 1.00 37.91 174 SER A N 1
ATOM 1288 C CA . SER A 1 177 ? 13.648 34.274 -9.480 1.00 40.44 174 SER A CA 1
ATOM 1289 C C . SER A 1 177 ? 12.733 33.048 -9.494 1.00 40.20 174 SER A C 1
ATOM 1290 O O . SER A 1 177 ? 13.176 31.897 -9.691 1.00 40.39 174 SER A O 1
ATOM 1293 N N . ALA A 1 178 ? 11.445 33.290 -9.291 1.00 39.95 175 ALA A N 1
ATOM 1294 C CA . ALA A 1 178 ? 10.448 32.241 -9.424 1.00 38.56 175 ALA A CA 1
ATOM 1295 C C . ALA A 1 178 ? 10.132 32.118 -10.901 1.00 39.78 175 ALA A C 1
ATOM 1296 O O . ALA A 1 178 ? 10.075 33.121 -11.634 1.00 36.41 175 ALA A O 1
ATOM 1298 N N . ALA A 1 179 ? 9.998 30.879 -11.362 1.00 39.34 176 ALA A N 1
ATOM 1299 C CA . ALA A 1 179 ? 9.521 30.647 -12.714 1.00 42.26 176 ALA A CA 1
ATOM 1300 C C . ALA A 1 179 ? 8.761 29.348 -12.753 1.00 39.49 176 ALA A C 1
ATOM 1301 O O . ALA A 1 179 ? 8.937 28.478 -11.880 1.00 39.36 176 ALA A O 1
ATOM 1303 N N . ASP A 1 180 ? 7.888 29.226 -13.757 1.00 38.03 177 ASP A N 1
ATOM 1304 C CA . ASP A 1 180 ? 7.075 28.037 -13.899 1.00 41.69 177 ASP A CA 1
ATOM 1305 C C . ASP A 1 180 ? 7.625 27.083 -14.970 1.00 38.34 177 ASP A C 1
ATOM 1306 O O . ASP A 1 180 ? 6.999 26.073 -15.246 1.00 37.25 177 ASP A O 1
ATOM 1311 N N . ASN A 1 181 ? 8.791 27.390 -15.546 1.00 36.14 178 ASN A N 1
ATOM 1312 C CA . ASN A 1 181 ? 9.327 26.560 -16.649 1.00 39.83 178 ASN A CA 1
ATOM 1313 C C . ASN A 1 181 ? 10.664 25.867 -16.296 1.00 34.93 178 ASN A C 1
ATOM 1314 O O . ASN A 1 181 ? 11.455 25.517 -17.174 1.00 33.04 178 ASN A O 1
ATOM 1319 N N . VAL A 1 182 ? 10.901 25.647 -15.009 1.00 33.91 179 VAL A N 1
ATOM 1320 C CA . VAL A 1 182 ? 12.210 25.149 -14.592 1.00 32.49 179 VAL A CA 1
ATOM 1321 C C . VAL A 1 182 ? 12.299 23.633 -14.833 1.00 32.18 179 VAL A C 1
ATOM 1322 O O . VAL A 1 182 ? 13.295 23.138 -15.374 1.00 29.17 179 VAL A O 1
ATOM 1326 N N . LEU A 1 183 ? 11.267 22.900 -14.441 1.00 31.15 180 LEU A N 1
ATOM 1327 C CA . LEU A 1 183 ? 11.289 21.457 -14.622 1.00 32.91 180 LEU A CA 1
ATOM 1328 C C . LEU A 1 183 ? 11.301 21.145 -16.120 1.00 29.75 180 LEU A C 1
ATOM 1329 O O . LEU A 1 183 ? 11.996 20.223 -16.562 1.00 27.30 180 LEU A O 1
ATOM 1334 N N . ALA A 1 184 ? 10.606 21.952 -16.908 1.00 30.40 181 ALA A N 1
ATOM 1335 C CA . ALA A 1 184 ? 10.768 21.894 -18.354 1.00 28.50 181 ALA A CA 1
ATOM 1336 C C . ALA A 1 184 ? 12.237 22.065 -18.764 1.00 27.45 181 ALA A C 1
ATOM 1337 O O . ALA A 1 184 ? 12.726 21.323 -19.548 1.00 28.78 181 ALA A O 1
ATOM 1339 N N . ALA A 1 185 ? 12.938 23.031 -18.195 1.00 26.50 182 ALA A N 1
ATOM 1340 C CA . ALA A 1 185 ? 14.350 23.277 -18.566 1.00 27.00 182 ALA A CA 1
ATOM 1341 C C . ALA A 1 185 ? 15.229 22.103 -18.141 1.00 28.17 182 ALA A C 1
ATOM 1342 O O . ALA A 1 185 ? 16.167 21.716 -18.866 1.00 29.95 182 ALA A O 1
ATOM 1344 N N . ILE A 1 186 ? 14.925 21.526 -16.989 1.00 24.89 183 ILE A N 1
ATOM 1345 C CA . ILE A 1 186 ? 15.622 20.324 -16.559 1.00 27.60 183 ILE A CA 1
ATOM 1346 C C . ILE A 1 186 ? 15.443 19.147 -17.522 1.00 27.05 183 ILE A C 1
ATOM 1347 O O . ILE A 1 186 ? 16.402 18.470 -17.858 1.00 23.45 183 ILE A O 1
ATOM 1352 N N . TRP A 1 187 ? 14.220 18.944 -17.994 1.00 24.86 184 TRP A N 1
ATOM 1353 C CA . TRP A 1 187 ? 13.950 17.877 -18.929 1.00 26.19 184 TRP A CA 1
ATOM 1354 C C . TRP A 1 187 ? 14.598 18.160 -20.274 1.00 25.58 184 TRP A C 1
ATOM 1355 O O . TRP A 1 187 ? 15.047 17.236 -20.953 1.00 23.13 184 TRP A O 1
ATOM 1366 N N . LYS A 1 188 ? 14.659 19.430 -20.672 1.00 24.67 185 LYS A N 1
ATOM 1367 C CA . LYS A 1 188 ? 15.371 19.789 -21.891 1.00 25.25 185 LYS A CA 1
ATOM 1368 C C . LYS A 1 188 ? 16.839 19.351 -21.885 1.00 22.90 185 LYS A C 1
ATOM 1369 O O . LYS A 1 188 ? 17.307 18.760 -22.870 1.00 24.15 185 LYS A O 1
ATOM 1375 N N . LYS A 1 189 ? 17.530 19.639 -20.798 1.00 24.71 186 LYS A N 1
ATOM 1376 C CA . LYS A 1 189 ? 18.936 19.269 -20.635 1.00 26.18 186 LYS A CA 1
ATOM 1377 C C . LYS A 1 189 ? 19.067 17.736 -20.626 1.00 25.30 186 LYS A C 1
ATOM 1378 O O . LYS A 1 189 ? 19.946 17.190 -21.250 1.00 23.75 186 LYS A O 1
ATOM 1384 N N . ALA A 1 190 ? 18.151 17.053 -19.957 1.00 22.53 187 ALA A N 1
ATOM 1385 C CA . ALA A 1 190 ? 18.137 15.588 -19.955 1.00 22.90 187 ALA A CA 1
ATOM 1386 C C . ALA A 1 190 ? 17.982 14.997 -21.363 1.00 21.21 187 ALA A C 1
ATOM 1387 O O . ALA A 1 190 ? 18.615 13.990 -21.680 1.00 20.15 187 ALA A O 1
ATOM 1389 N N . GLY A 1 191 ? 17.116 15.589 -22.178 1.00 18.92 188 GLY A N 1
ATOM 1390 C CA . GLY A 1 191 ? 16.965 15.141 -23.564 1.00 20.74 188 GLY A CA 1
ATOM 1391 C C . GLY A 1 191 ? 18.270 15.278 -24.366 1.00 23.53 188 GLY A C 1
ATOM 1392 O O . GLY A 1 191 ? 18.681 14.328 -25.058 1.00 22.74 188 GLY A O 1
ATOM 1393 N N . LEU A 1 192 ? 18.936 16.403 -24.214 1.00 23.58 189 LEU A N 1
ATOM 1394 C CA . LEU A 1 192 ? 20.282 16.547 -24.823 1.00 23.52 189 LEU A CA 1
ATOM 1395 C C . LEU A 1 192 ? 21.259 15.489 -24.335 1.00 22.10 189 LEU A C 1
ATOM 1396 O O . LEU A 1 192 ? 21.941 14.841 -25.110 1.00 22.52 189 LEU A O 1
ATOM 1401 N N . ASN A 1 193 ? 21.368 15.337 -23.027 1.00 22.23 190 ASN A N 1
ATOM 1402 C CA . ASN A 1 193 ? 22.289 14.403 -22.448 1.00 23.54 190 ASN A CA 1
ATOM 1403 C C . ASN A 1 193 ? 21.946 12.949 -22.825 1.00 22.14 190 ASN A C 1
ATOM 1404 O O . ASN A 1 193 ? 22.852 12.129 -23.008 1.00 25.67 190 ASN A O 1
ATOM 1409 N N . SER A 1 194 ? 20.669 12.608 -22.998 1.00 19.39 191 SER A N 1
ATOM 1410 C CA . SER A 1 194 ? 20.301 11.208 -23.277 1.00 20.60 191 SER A CA 1
ATOM 1411 C C . SER A 1 194 ? 20.547 10.839 -24.720 1.00 19.34 191 SER A C 1
ATOM 1412 O O . SER A 1 194 ? 20.449 9.665 -25.109 1.00 18.87 191 SER A O 1
ATOM 1415 N N . VAL A 1 195 ? 20.849 11.842 -25.526 1.00 18.12 192 VAL A N 1
ATOM 1416 C CA . VAL A 1 195 ? 21.305 11.593 -26.919 1.00 20.27 192 VAL A CA 1
ATOM 1417 C C . VAL A 1 195 ? 22.829 11.625 -27.001 1.00 20.05 192 VAL A C 1
ATOM 1418 O O . VAL A 1 195 ? 23.429 10.609 -27.367 1.00 20.14 192 VAL A O 1
ATOM 1422 N N . LEU A 1 196 ? 23.463 12.740 -26.643 1.00 21.28 193 LEU A N 1
ATOM 1423 C CA . LEU A 1 196 ? 24.928 12.860 -26.823 1.00 21.20 193 LEU A CA 1
ATOM 1424 C C . LEU A 1 196 ? 25.739 11.958 -25.933 1.00 21.44 193 LEU A C 1
ATOM 1425 O O . LEU A 1 196 ? 26.683 11.327 -26.416 1.00 23.73 193 LEU A O 1
ATOM 1430 N N . ASN A 1 197 ? 25.442 11.915 -24.632 1.00 20.36 194 ASN A N 1
ATOM 1431 C CA . ASN A 1 197 ? 26.213 11.046 -23.751 1.00 21.59 194 ASN A CA 1
ATOM 1432 C C . ASN A 1 197 ? 26.090 9.592 -24.223 1.00 18.26 194 ASN A C 1
ATOM 1433 O O . ASN A 1 197 ? 27.037 8.871 -24.313 1.00 19.46 194 ASN A O 1
ATOM 1438 N N . THR A 1 198 ? 24.866 9.148 -24.463 1.00 18.71 195 THR A N 1
ATOM 1439 C CA . THR A 1 198 ? 24.589 7.751 -24.682 1.00 20.20 195 THR A CA 1
ATOM 1440 C C . THR A 1 198 ? 25.116 7.267 -26.032 1.00 19.38 195 THR A C 1
ATOM 1441 O O . THR A 1 198 ? 25.846 6.299 -26.098 1.00 20.48 195 THR A O 1
ATOM 1445 N N . TYR A 1 199 ? 24.831 7.995 -27.100 1.00 17.70 196 TYR A N 1
ATOM 1446 C CA . TYR A 1 199 ? 25.312 7.556 -28.390 1.00 18.87 196 TYR A CA 1
ATOM 1447 C C . TYR A 1 199 ? 26.867 7.669 -28.494 1.00 19.15 196 TYR A C 1
ATOM 1448 O O . TYR A 1 199 ? 27.507 6.791 -29.052 1.00 20.10 196 TYR A O 1
ATOM 1457 N N . CYS A 1 200 ? 27.447 8.752 -28.015 1.00 20.80 197 CYS A N 1
ATOM 1458 C CA . CYS A 1 200 ? 28.903 8.876 -28.027 1.00 21.13 197 CYS A CA 1
ATOM 1459 C C . CYS A 1 200 ? 29.572 7.717 -27.280 1.00 21.52 197 CYS A C 1
ATOM 1460 O O . CYS A 1 200 ? 30.622 7.216 -27.701 1.00 23.57 197 CYS A O 1
ATOM 1463 N N . THR A 1 201 ? 28.983 7.301 -26.158 1.00 19.88 198 THR A N 1
ATOM 1464 C CA . THR A 1 201 ? 29.538 6.196 -25.429 1.00 22.29 198 THR A CA 1
ATOM 1465 C C . THR A 1 201 ? 29.432 4.899 -26.227 1.00 21.69 198 THR A C 1
ATOM 1466 O O . THR A 1 201 ? 30.408 4.172 -26.317 1.00 23.39 198 THR A O 1
ATOM 1470 N N . LEU A 1 202 ? 28.258 4.591 -26.757 1.00 20.69 199 LEU A N 1
ATOM 1471 C CA . LEU A 1 202 ? 28.056 3.390 -27.573 1.00 21.43 199 LEU A CA 1
ATOM 1472 C C . LEU A 1 202 ? 28.978 3.341 -28.741 1.00 22.72 199 LEU A C 1
ATOM 1473 O O . LEU A 1 202 ? 29.510 2.280 -29.037 1.00 25.59 199 LEU A O 1
ATOM 1478 N N . PHE A 1 203 ? 29.204 4.491 -29.383 1.00 20.70 200 PHE A N 1
ATOM 1479 C CA . PHE A 1 203 ? 29.988 4.516 -30.605 1.00 22.23 200 PHE A CA 1
ATOM 1480 C C . PHE A 1 203 ? 31.476 4.776 -30.385 1.00 21.83 200 PHE A C 1
ATOM 1481 O O . PHE A 1 203 ? 32.225 4.720 -31.342 1.00 24.12 200 PHE A O 1
ATOM 1489 N N . ASP A 1 204 ? 31.880 5.031 -29.158 1.00 19.64 201 ASP A N 1
ATOM 1490 C CA . ASP A 1 204 ? 33.249 5.540 -28.821 1.00 22.25 201 ASP A CA 1
ATOM 1491 C C . ASP A 1 204 ? 33.637 6.732 -29.726 1.00 22.10 201 ASP A C 1
ATOM 1492 O O . ASP A 1 204 ? 34.623 6.664 -30.486 1.00 25.80 201 ASP A O 1
ATOM 1497 N N . CYS A 1 205 ? 32.807 7.769 -29.753 1.00 19.93 202 CYS A N 1
ATOM 1498 C CA . CYS A 1 205 ? 33.033 8.898 -30.683 1.00 21.18 202 CYS A CA 1
ATOM 1499 C C . CYS A 1 205 ? 32.763 10.145 -29.934 1.00 22.79 202 CYS A C 1
ATOM 1500 O O . CYS A 1 205 ? 32.191 10.110 -28.839 1.00 23.20 202 CYS A O 1
ATOM 1503 N N . ASN A 1 206 ? 33.242 11.252 -30.488 1.00 23.68 203 ASN A N 1
ATOM 1504 C CA . ASN A 1 206 ? 33.059 12.563 -29.888 1.00 23.82 203 ASN A CA 1
ATOM 1505 C C . ASN A 1 206 ? 31.852 13.232 -30.493 1.00 23.26 203 ASN A C 1
ATOM 1506 O O . ASN A 1 206 ? 31.236 12.733 -31.430 1.00 23.67 203 ASN A O 1
ATOM 1511 N N . ILE A 1 207 ? 31.474 14.368 -29.936 1.00 22.20 204 ILE A N 1
ATOM 1512 C CA . ILE A 1 207 ? 30.244 15.032 -30.356 1.00 22.71 204 ILE A CA 1
ATOM 1513 C C . ILE A 1 207 ? 30.201 15.409 -31.824 1.00 23.11 204 ILE A C 1
ATOM 1514 O O . ILE A 1 207 ? 29.194 15.206 -32.474 1.00 23.03 204 ILE A O 1
ATOM 1519 N N . GLY A 1 208 ? 31.301 15.953 -32.364 1.00 23.40 205 GLY A N 1
ATOM 1520 C CA . GLY A 1 208 ? 31.344 16.202 -33.795 1.00 22.83 205 GLY A CA 1
ATOM 1521 C C . GLY A 1 208 ? 31.232 15.021 -34.734 1.00 22.87 205 GLY A C 1
ATOM 1522 O O . GLY A 1 208 ? 30.619 15.114 -35.774 1.00 22.91 205 GLY A O 1
ATOM 1523 N N . GLU A 1 209 ? 31.826 13.882 -34.360 1.00 24.54 206 GLU A N 1
ATOM 1524 C CA . GLU A 1 209 ? 31.719 12.659 -35.121 1.00 23.59 206 GLU A CA 1
ATOM 1525 C C . GLU A 1 209 ? 30.247 12.215 -35.149 1.00 22.98 206 GLU A C 1
ATOM 1526 O O . GLU A 1 209 ? 29.776 11.791 -36.170 1.00 23.70 206 GLU A O 1
ATOM 1532 N N . PHE A 1 210 ? 29.549 12.361 -34.012 1.00 22.93 207 PHE A N 1
ATOM 1533 C CA . PHE A 1 210 ? 28.124 12.016 -33.924 1.00 22.54 207 PHE A CA 1
ATOM 1534 C C . PHE A 1 210 ? 27.322 12.855 -34.893 1.00 21.74 207 PHE A C 1
ATOM 1535 O O . PHE A 1 210 ? 26.543 12.352 -35.683 1.00 21.12 207 PHE A O 1
ATOM 1543 N N . GLY A 1 211 ? 27.617 14.144 -34.894 1.00 22.39 208 GLY A N 1
ATOM 1544 C CA . GLY A 1 211 ? 26.902 15.099 -35.753 1.00 24.25 208 GLY A CA 1
ATOM 1545 C C . GLY A 1 211 ? 27.212 14.897 -37.215 1.00 25.43 208 GLY A C 1
ATOM 1546 O O . GLY A 1 211 ? 26.433 15.300 -38.092 1.00 25.37 208 GLY A O 1
ATOM 1547 N N . ALA A 1 212 ? 28.338 14.242 -37.485 1.00 24.60 209 ALA A N 1
ATOM 1548 C CA . ALA A 1 212 ? 28.707 13.935 -38.871 1.00 27.35 209 ALA A CA 1
ATOM 1549 C C . ALA A 1 212 ? 28.067 12.643 -39.380 1.00 27.78 209 ALA A C 1
ATOM 1550 O O . ALA A 1 212 ? 28.159 12.319 -40.570 1.00 24.57 209 ALA A O 1
ATOM 1552 N N . LEU A 1 213 ? 27.438 11.868 -38.495 1.00 23.88 210 LEU A N 1
ATOM 1553 C CA . LEU A 1 213 ? 26.742 10.671 -38.957 1.00 23.75 210 LEU A CA 1
ATOM 1554 C C . LEU A 1 213 ? 25.588 10.974 -39.950 1.00 22.62 210 LEU A C 1
ATOM 1555 O O . LEU A 1 213 ? 24.758 11.879 -39.741 1.00 26.65 210 LEU A O 1
ATOM 1560 N N . LYS A 1 214 ? 25.465 10.160 -40.976 1.00 22.44 211 LYS A N 1
ATOM 1561 C CA . LYS A 1 214 ? 24.412 10.331 -41.963 1.00 24.90 211 LYS A CA 1
ATOM 1562 C C . LYS A 1 214 ? 23.027 10.069 -41.383 1.00 27.61 211 LYS A C 1
ATOM 1563 O O . LYS A 1 214 ? 22.036 10.520 -41.916 1.00 28.72 211 LYS A O 1
ATOM 1569 N N . ASN A 1 215 ? 22.967 9.370 -40.246 1.00 25.66 212 ASN A N 1
ATOM 1570 C CA . ASN A 1 215 ? 21.684 9.095 -39.583 1.00 21.88 212 ASN A CA 1
ATOM 1571 C C . ASN A 1 215 ? 21.585 9.735 -38.183 1.00 22.34 212 ASN A C 1
ATOM 1572 O O . ASN A 1 215 ? 20.786 9.266 -37.348 1.00 21.73 212 ASN A O 1
ATOM 1577 N N . TRP A 1 216 ? 22.342 10.791 -37.915 1.00 21.56 213 TRP A N 1
ATOM 1578 C CA . TRP A 1 216 ? 22.214 11.444 -36.552 1.00 21.41 213 TRP A CA 1
ATOM 1579 C C . TRP A 1 216 ? 20.765 11.869 -36.260 1.00 22.97 213 TRP A C 1
ATOM 1580 O O . TRP A 1 216 ? 20.290 11.749 -35.103 1.00 23.17 213 TRP A O 1
ATOM 1591 N N . GLN A 1 217 ? 20.051 12.341 -37.286 1.00 22.03 214 GLN A N 1
ATOM 1592 C CA . GLN A 1 217 ? 18.707 12.843 -37.031 1.00 22.90 214 GLN A CA 1
ATOM 1593 C C . GLN A 1 217 ? 17.741 11.746 -36.643 1.00 21.20 214 GLN A C 1
ATOM 1594 O O . GLN A 1 217 ? 16.914 11.985 -35.767 1.00 21.57 214 GLN A O 1
ATOM 1600 N N . THR A 1 218 ? 17.821 10.577 -37.281 1.00 20.75 215 THR A N 1
ATOM 1601 C CA . THR A 1 218 ? 17.017 9.419 -36.960 1.00 22.67 215 THR A CA 1
ATOM 1602 C C . THR A 1 218 ? 17.337 8.931 -35.544 1.00 22.05 215 THR A C 1
ATOM 1603 O O . THR A 1 218 ? 16.399 8.611 -34.792 1.00 21.44 215 THR A O 1
ATOM 1607 N N . LEU A 1 219 ? 18.640 8.851 -35.219 1.00 19.47 216 LEU A N 1
ATOM 1608 C CA . LEU A 1 219 ? 19.015 8.385 -33.885 1.00 19.14 216 LEU A CA 1
ATOM 1609 C C . LEU A 1 219 ? 18.491 9.332 -32.813 1.00 19.47 216 LEU A C 1
ATOM 1610 O O . LEU A 1 219 ? 18.007 8.891 -31.719 1.00 17.79 216 LEU A O 1
ATOM 1615 N N . THR A 1 220 ? 18.537 10.598 -33.129 1.00 18.20 217 THR A N 1
ATOM 1616 C CA . THR A 1 220 ? 18.132 11.659 -32.201 1.00 20.07 217 THR A CA 1
ATOM 1617 C C . THR A 1 220 ? 16.609 11.605 -32.013 1.00 20.20 217 THR A C 1
ATOM 1618 O O . THR A 1 220 ? 16.107 11.621 -30.856 1.00 20.42 217 THR A O 1
ATOM 1622 N N . ALA A 1 221 ? 15.867 11.569 -33.099 1.00 19.78 218 ALA A N 1
ATOM 1623 C CA . ALA A 1 221 ? 14.394 11.443 -33.053 1.00 22.49 218 ALA A CA 1
ATOM 1624 C C . ALA A 1 221 ? 13.902 10.194 -32.354 1.00 22.96 218 ALA A C 1
ATOM 1625 O O . ALA A 1 221 ? 12.873 10.227 -31.672 1.00 24.19 218 ALA A O 1
ATOM 1627 N N . THR A 1 222 ? 14.608 9.082 -32.500 1.00 21.17 219 THR A N 1
ATOM 1628 C CA . THR A 1 222 ? 14.171 7.852 -31.859 1.00 22.05 219 THR A CA 1
ATOM 1629 C C . THR A 1 222 ? 14.130 8.055 -30.337 1.00 21.42 219 THR A C 1
ATOM 1630 O O . THR A 1 222 ? 13.151 7.695 -29.714 1.00 23.55 219 THR A O 1
ATOM 1634 N N . VAL A 1 223 ? 15.168 8.648 -29.792 1.00 20.64 220 VAL A N 1
ATOM 1635 C CA . VAL A 1 223 ? 15.219 8.950 -28.337 1.00 18.95 220 VAL A CA 1
ATOM 1636 C C . VAL A 1 223 ? 14.224 10.026 -28.013 1.00 20.50 220 VAL A C 1
ATOM 1637 O O . VAL A 1 223 ? 13.446 9.890 -27.052 1.00 18.14 220 VAL A O 1
ATOM 1641 N N . LEU A 1 224 ? 14.241 11.118 -28.783 1.00 17.85 221 LEU A N 1
ATOM 1642 C CA . LEU A 1 224 ? 13.481 12.304 -28.350 1.00 21.36 221 LEU A CA 1
ATOM 1643 C C . LEU A 1 224 ? 11.974 12.188 -28.536 1.00 19.80 221 LEU A C 1
ATOM 1644 O O . LEU A 1 224 ? 11.218 12.800 -27.780 1.00 21.16 221 LEU A O 1
ATOM 1649 N N . ASP A 1 225 ? 11.509 11.389 -29.492 1.00 20.11 222 ASP A N 1
ATOM 1650 C CA . ASP A 1 225 ? 10.075 11.260 -29.640 1.00 21.47 222 ASP A CA 1
ATOM 1651 C C . ASP A 1 225 ? 9.521 10.494 -28.442 1.00 22.24 222 ASP A C 1
ATOM 1652 O O . ASP A 1 225 ? 8.394 10.732 -28.017 1.00 21.16 222 ASP A O 1
ATOM 1657 N N . GLU A 1 226 ? 10.288 9.545 -27.933 1.00 21.91 223 GLU A N 1
ATOM 1658 C CA . GLU A 1 226 ? 9.897 8.844 -26.688 1.00 20.73 223 GLU A CA 1
ATOM 1659 C C . GLU A 1 226 ? 9.911 9.814 -25.486 1.00 19.69 223 GLU A C 1
ATOM 1660 O O . GLU A 1 226 ? 8.966 9.818 -24.694 1.00 20.64 223 GLU A O 1
ATOM 1666 N N . PHE A 1 227 ? 10.954 10.626 -25.349 1.00 18.89 224 PHE A N 1
ATOM 1667 C CA . PHE A 1 227 ? 11.005 11.666 -24.309 1.00 19.69 224 PHE A CA 1
ATOM 1668 C C . PHE A 1 227 ? 9.790 12.559 -24.406 1.00 19.91 224 PHE A C 1
ATOM 1669 O O . PHE A 1 227 ? 9.180 12.894 -23.377 1.00 20.64 224 PHE A O 1
ATOM 1677 N N . GLN A 1 228 ? 9.423 12.953 -25.634 1.00 19.04 225 GLN A N 1
ATOM 1678 C CA . GLN A 1 228 ? 8.268 13.831 -25.822 1.00 21.97 225 GLN A CA 1
ATOM 1679 C C . GLN A 1 228 ? 6.990 13.155 -25.318 1.00 21.04 225 GLN A C 1
ATOM 1680 O O . GLN A 1 228 ? 6.164 13.816 -24.650 1.00 24.94 225 GLN A O 1
ATOM 1686 N N . ALA A 1 229 ? 6.802 11.882 -25.655 1.00 19.98 226 ALA A N 1
ATOM 1687 C CA . ALA A 1 229 ? 5.576 11.158 -25.292 1.00 21.24 226 ALA A CA 1
ATOM 1688 C C . ALA A 1 229 ? 5.521 11.027 -23.783 1.00 20.98 226 ALA A C 1
ATOM 1689 O O . ALA A 1 229 ? 4.432 11.111 -23.196 1.00 23.32 226 ALA A O 1
ATOM 1691 N N . VAL A 1 230 ? 6.658 10.731 -23.168 1.00 19.50 227 VAL A N 1
ATOM 1692 C CA . VAL A 1 230 ? 6.695 10.645 -21.691 1.00 20.66 227 VAL A CA 1
ATOM 1693 C C . VAL A 1 230 ? 6.390 11.994 -21.033 1.00 22.86 227 VAL A C 1
ATOM 1694 O O . VAL A 1 230 ? 5.577 12.084 -20.069 1.00 22.31 227 VAL A O 1
ATOM 1698 N N . ALA A 1 231 ? 7.044 13.048 -21.519 1.00 21.66 228 ALA A N 1
ATOM 1699 C CA . ALA A 1 231 ? 6.848 14.390 -20.978 1.00 22.13 228 ALA A CA 1
ATOM 1700 C C . ALA A 1 231 ? 5.391 14.805 -21.112 1.00 21.99 228 ALA A C 1
ATOM 1701 O O . ALA A 1 231 ? 4.829 15.388 -20.177 1.00 23.55 228 ALA A O 1
ATOM 1703 N N . ASP A 1 232 ? 4.800 14.493 -22.263 1.00 21.50 229 ASP A N 1
ATOM 1704 C CA . ASP A 1 232 ? 3.383 14.769 -22.515 1.00 23.64 229 ASP A CA 1
ATOM 1705 C C . ASP A 1 232 ? 2.500 14.107 -21.423 1.00 25.57 229 ASP A C 1
ATOM 1706 O O . ASP A 1 232 ? 1.615 14.767 -20.824 1.00 23.40 229 ASP A O 1
ATOM 1711 N N . ALA A 1 233 ? 2.755 12.831 -21.162 1.00 23.40 230 ALA A N 1
ATOM 1712 C CA . ALA A 1 233 ? 1.999 12.074 -20.141 1.00 24.37 230 ALA A CA 1
ATOM 1713 C C . ALA A 1 233 ? 2.266 12.586 -18.731 1.00 23.99 230 ALA A C 1
ATOM 1714 O O . ALA A 1 233 ? 1.342 12.625 -17.873 1.00 25.42 230 ALA A O 1
ATOM 1716 N N . ALA A 1 234 ? 3.502 13.004 -18.467 1.00 21.86 231 ALA A N 1
ATOM 1717 C CA . ALA A 1 234 ? 3.866 13.646 -17.192 1.00 21.91 231 ALA A CA 1
ATOM 1718 C C . ALA A 1 234 ? 3.373 15.098 -17.037 1.00 23.23 231 ALA A C 1
ATOM 1719 O O . ALA A 1 234 ? 3.567 15.694 -15.945 1.00 23.48 231 ALA A O 1
ATOM 1721 N N . GLN A 1 235 ? 2.823 15.678 -18.111 1.00 22.17 232 GLN A N 1
ATOM 1722 C CA . GLN A 1 235 ? 2.411 17.091 -18.165 1.00 25.73 232 GLN A CA 1
ATOM 1723 C C . GLN A 1 235 ? 3.541 18.064 -17.872 1.00 26.88 232 GLN A C 1
ATOM 1724 O O . GLN A 1 235 ? 3.370 19.040 -17.131 1.00 24.37 232 GLN A O 1
ATOM 1730 N N . ILE A 1 236 ? 4.709 17.783 -18.456 1.00 23.27 233 ILE A N 1
ATOM 1731 C CA . ILE A 1 236 ? 5.853 18.651 -18.407 1.00 25.22 233 ILE A CA 1
ATOM 1732 C C . ILE A 1 236 ? 6.075 19.173 -19.826 1.00 25.35 233 ILE A C 1
ATOM 1733 O O . ILE A 1 236 ? 6.113 18.378 -20.753 1.00 25.76 233 ILE A O 1
ATOM 1738 N N . GLN A 1 237 ? 6.201 20.491 -19.986 1.00 27.73 234 GLN A N 1
ATOM 1739 C CA . GLN A 1 237 ? 6.439 21.098 -21.300 1.00 28.15 234 GLN A CA 1
ATOM 1740 C C . GLN A 1 237 ? 7.741 20.564 -21.908 1.00 24.55 234 GLN A C 1
ATOM 1741 O O . GLN A 1 237 ? 8.718 20.437 -21.207 1.00 22.83 234 GLN A O 1
ATOM 1747 N N . PHE A 1 238 ? 7.699 20.237 -23.189 1.00 24.42 235 PHE A N 1
ATOM 1748 C CA . PHE A 1 238 ? 8.878 19.626 -23.877 1.00 24.38 235 PHE A CA 1
ATOM 1749 C C . PHE A 1 238 ? 8.703 19.778 -25.386 1.00 24.46 235 PHE A C 1
ATOM 1750 O O . PHE A 1 238 ? 7.601 19.695 -25.892 1.00 23.37 235 PHE A O 1
ATOM 1758 N N . SER A 1 239 ? 9.816 19.980 -26.082 1.00 24.30 236 SER A N 1
ATOM 1759 C CA . SER A 1 239 ? 9.834 20.177 -27.507 1.00 25.27 236 SER A CA 1
ATOM 1760 C C . SER A 1 239 ? 11.011 19.390 -28.047 1.00 21.36 236 SER A C 1
ATOM 1761 O O . SER A 1 239 ? 12.174 19.824 -27.879 1.00 24.81 236 SER A O 1
ATOM 1764 N N . ALA A 1 240 ? 10.730 18.302 -28.734 1.00 22.87 237 ALA A N 1
ATOM 1765 C CA . ALA A 1 240 ? 11.808 17.521 -29.352 1.00 24.85 237 ALA A CA 1
ATOM 1766 C C . ALA A 1 240 ? 12.612 18.427 -30.310 1.00 27.79 237 ALA A C 1
ATOM 1767 O O . ALA A 1 240 ? 13.849 18.315 -30.415 1.00 25.07 237 ALA A O 1
ATOM 1769 N N . ALA A 1 241 ? 11.899 19.303 -31.030 1.00 28.53 238 ALA A N 1
ATOM 1770 C CA . ALA A 1 241 ? 12.558 20.225 -31.976 1.00 28.82 238 ALA A CA 1
ATOM 1771 C C . ALA A 1 241 ? 13.579 21.165 -31.347 1.00 28.16 238 ALA A C 1
ATOM 1772 O O . ALA A 1 241 ? 14.686 21.331 -31.864 1.00 31.50 238 ALA A O 1
ATOM 1774 N N . ALA A 1 242 ? 13.255 21.732 -30.197 1.00 28.19 239 ALA A N 1
ATOM 1775 C CA . ALA A 1 242 ? 14.122 22.619 -29.509 1.00 26.92 239 ALA A CA 1
ATOM 1776 C C . ALA A 1 242 ? 15.355 21.911 -28.955 1.00 25.07 239 ALA A C 1
ATOM 1777 O O . ALA A 1 242 ? 16.475 22.462 -28.912 1.00 27.10 239 ALA A O 1
ATOM 1779 N N . VAL A 1 243 ? 15.142 20.707 -28.457 1.00 25.99 240 VAL A N 1
ATOM 1780 C CA . VAL A 1 243 ? 16.251 19.945 -27.925 1.00 24.11 240 VAL A CA 1
ATOM 1781 C C . VAL A 1 243 ? 17.161 19.588 -29.070 1.00 22.57 240 VAL A C 1
ATOM 1782 O O . VAL A 1 243 ? 18.406 19.588 -28.907 1.00 25.95 240 VAL A O 1
ATOM 1786 N N . THR A 1 244 ? 16.567 19.251 -30.173 1.00 23.43 241 THR A N 1
ATOM 1787 C CA . THR A 1 244 ? 17.316 18.879 -31.389 1.00 25.91 241 THR A CA 1
ATOM 1788 C C . THR A 1 244 ? 18.195 20.068 -31.835 1.00 28.43 241 THR A C 1
ATOM 1789 O O . THR A 1 244 ? 19.387 19.897 -32.093 1.00 24.66 241 THR A O 1
ATOM 1793 N N . ASP A 1 245 ? 17.632 21.274 -31.868 1.00 27.58 242 ASP A N 1
ATOM 1794 C CA . ASP A 1 245 ? 18.436 22.484 -32.101 1.00 29.26 242 ASP A CA 1
ATOM 1795 C C . ASP A 1 245 ? 19.589 22.659 -31.165 1.00 27.94 242 ASP A C 1
ATOM 1796 O O . ASP A 1 245 ? 20.697 23.039 -31.578 1.00 27.06 242 ASP A O 1
ATOM 1801 N N . LEU A 1 246 ? 19.359 22.402 -29.884 1.00 26.31 243 LEU A N 1
ATOM 1802 C CA . LEU A 1 246 ? 20.388 22.563 -28.917 1.00 28.04 243 LEU A CA 1
ATOM 1803 C C . LEU A 1 246 ? 21.472 21.508 -29.128 1.00 26.14 243 LEU A C 1
ATOM 1804 O O . LEU A 1 246 ? 22.679 21.843 -29.015 1.00 26.60 243 LEU A O 1
ATOM 1809 N N . ILE A 1 247 ? 21.052 20.276 -29.413 1.00 23.67 244 ILE A N 1
ATOM 1810 C CA . ILE A 1 247 ? 22.033 19.176 -29.743 1.00 24.42 244 ILE A CA 1
ATOM 1811 C C . ILE A 1 247 ? 22.958 19.552 -30.899 1.00 23.35 244 ILE A C 1
ATOM 1812 O O . ILE A 1 247 ? 24.218 19.491 -30.778 1.00 25.51 244 ILE A O 1
ATOM 1817 N N . ALA A 1 248 ? 22.349 19.976 -31.994 1.00 25.14 245 ALA A N 1
ATOM 1818 C CA . ALA A 1 248 ? 23.075 20.334 -33.209 1.00 26.74 245 ALA A CA 1
ATOM 1819 C C . ALA A 1 248 ? 23.996 21.521 -33.020 1.00 28.67 245 ALA A C 1
ATOM 1820 O O . ALA A 1 248 ? 25.028 21.584 -33.693 1.00 27.88 245 ALA A O 1
ATOM 1822 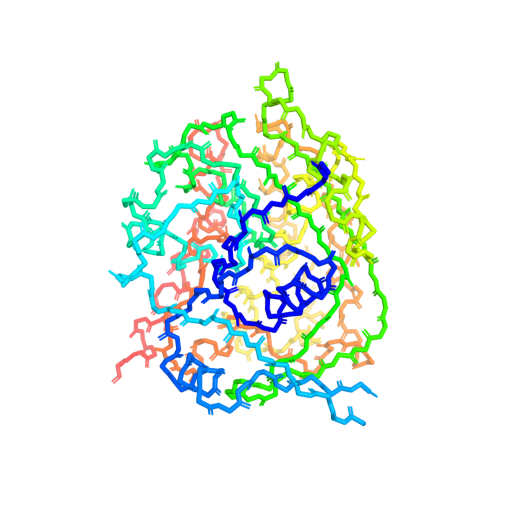N N . ALA A 1 249 ? 23.646 22.444 -32.111 1.00 27.68 246 ALA A N 1
ATOM 1823 C CA . ALA A 1 249 ? 24.515 23.566 -31.752 1.00 31.25 246 ALA A CA 1
ATOM 1824 C C . ALA A 1 249 ? 25.834 23.142 -31.088 1.00 28.72 246 ALA A C 1
ATOM 1825 O O . ALA A 1 249 ? 26.758 23.925 -31.061 1.00 27.81 246 ALA A O 1
ATOM 1827 N N . GLN A 1 250 ? 25.923 21.903 -30.601 1.00 28.67 247 GLN A N 1
ATOM 1828 C CA . GLN A 1 250 ? 27.173 21.413 -30.012 1.00 26.33 247 GLN A CA 1
ATOM 1829 C C . GLN A 1 250 ? 28.189 20.945 -31.046 1.00 26.14 247 GLN A C 1
ATOM 1830 O O . GLN A 1 250 ? 29.357 20.782 -30.714 1.00 27.48 247 GLN A O 1
ATOM 1836 N N . PHE A 1 251 ? 27.731 20.635 -32.241 1.00 26.16 248 PHE A N 1
ATOM 1837 C CA . PHE A 1 251 ? 28.524 19.875 -33.239 1.00 26.33 248 PHE A CA 1
ATOM 1838 C C . PHE A 1 251 ? 29.813 20.582 -33.698 1.00 29.35 248 PHE A C 1
ATOM 1839 O O . PHE A 1 251 ? 30.867 19.931 -33.837 1.00 23.72 248 PHE A O 1
ATOM 1847 N N . PRO A 1 252 ? 29.752 21.899 -33.943 1.00 28.25 249 PRO A N 1
ATOM 1848 C CA . PRO A 1 252 ? 30.992 22.532 -34.433 1.00 27.74 249 PRO A CA 1
ATOM 1849 C C . PRO A 1 252 ? 32.209 22.440 -33.508 1.00 27.55 249 PRO A C 1
ATOM 1850 O O . PRO A 1 252 ? 32.092 22.528 -32.273 1.00 28.60 249 PRO A O 1
ATOM 1854 N N . ALA A 1 253 ? 33.399 22.319 -34.114 1.00 27.60 250 ALA A N 1
ATOM 1855 C CA . ALA A 1 253 ? 34.640 22.291 -33.347 1.00 29.31 250 ALA A CA 1
ATOM 1856 C C . ALA A 1 253 ? 34.757 23.445 -32.393 1.00 31.12 250 ALA A C 1
ATOM 1857 O O . ALA A 1 253 ? 35.283 23.303 -31.296 1.00 34.15 250 ALA A O 1
ATOM 1859 N N . ALA A 1 254 ? 34.240 24.620 -32.794 1.00 35.63 251 ALA A N 1
ATOM 1860 C CA . ALA A 1 254 ? 34.335 25.823 -31.976 1.00 36.00 251 ALA A CA 1
ATOM 1861 C C . ALA A 1 254 ? 33.574 25.671 -30.696 1.00 39.31 251 ALA A C 1
ATOM 1862 O O . ALA A 1 254 ? 33.850 26.341 -29.713 1.00 42.21 251 ALA A O 1
ATOM 1864 N N . VAL A 1 255 ? 32.620 24.752 -30.698 1.00 38.06 252 VAL A N 1
ATOM 1865 C CA . VAL A 1 255 ? 31.842 24.477 -29.532 1.00 34.79 252 VAL A CA 1
ATOM 1866 C C . VAL A 1 255 ? 32.258 23.161 -28.840 1.00 36.83 252 VAL A C 1
ATOM 1867 O O . VAL A 1 255 ? 33.149 23.172 -27.987 1.00 39.01 252 VAL A O 1
ATOM 1871 N N . ASN A 1 256 ? 31.623 22.035 -29.172 1.00 31.73 253 ASN A N 1
ATOM 1872 C CA . ASN A 1 256 ? 31.967 20.773 -28.508 1.00 32.53 253 ASN A CA 1
ATOM 1873 C C . ASN A 1 256 ? 32.322 19.656 -29.452 1.00 30.59 253 ASN A C 1
ATOM 1874 O O . ASN A 1 256 ? 32.341 18.483 -29.050 1.00 28.37 253 ASN A O 1
ATOM 1879 N N . GLY A 1 257 ? 32.620 19.992 -30.698 1.00 27.45 254 GLY A N 1
ATOM 1880 C CA . GLY A 1 257 ? 32.872 18.988 -31.703 1.00 26.01 254 GLY A CA 1
ATOM 1881 C C . GLY A 1 257 ? 33.968 17.993 -31.332 1.00 25.95 254 GLY A C 1
ATOM 1882 O O . GLY A 1 257 ? 33.836 16.836 -31.658 1.00 24.84 254 GLY A O 1
ATOM 1883 N N . ASN A 1 258 ? 35.010 18.440 -30.637 1.00 25.41 255 ASN A N 1
ATOM 1884 C CA . ASN A 1 258 ? 36.130 17.576 -30.240 1.00 24.53 255 ASN A CA 1
ATOM 1885 C C . ASN A 1 258 ? 36.054 17.091 -28.790 1.00 25.51 255 ASN A C 1
ATOM 1886 O O . ASN A 1 258 ? 37.007 16.580 -28.255 1.00 28.11 255 ASN A O 1
ATOM 1891 N N . HIS A 1 259 ? 34.877 17.218 -28.181 1.00 25.84 256 HIS A N 1
ATOM 1892 C CA . HIS A 1 259 ? 34.640 16.850 -26.810 1.00 25.87 256 HIS A CA 1
ATOM 1893 C C . HIS A 1 259 ? 34.004 15.440 -26.735 1.00 25.62 256 HIS A C 1
ATOM 1894 O O . HIS A 1 259 ? 33.049 15.165 -27.443 1.00 25.59 256 HIS A O 1
ATOM 1901 N N . TYR A 1 260 ? 34.558 14.582 -25.878 1.00 24.77 257 TYR A N 1
ATOM 1902 C CA . TYR A 1 260 ? 33.907 13.343 -25.478 1.00 27.74 257 TYR A CA 1
ATOM 1903 C C . TYR A 1 260 ? 33.099 13.655 -24.222 1.00 27.88 257 TYR A C 1
ATOM 1904 O O . TYR A 1 260 ? 33.659 14.149 -23.230 1.00 27.09 257 TYR A O 1
ATOM 1913 N N . PRO A 1 261 ? 31.776 13.365 -24.254 1.00 28.81 258 PRO A N 1
ATOM 1914 C CA . PRO A 1 261 ? 30.954 13.712 -23.111 1.00 26.74 258 PRO A CA 1
ATOM 1915 C C . PRO A 1 261 ? 31.228 12.905 -21.843 1.00 24.20 258 PRO A C 1
ATOM 1916 O O . PRO A 1 261 ? 31.962 11.902 -21.847 1.00 23.47 258 PRO A O 1
ATOM 1920 N N . SER A 1 262 ? 30.667 13.378 -20.740 1.00 24.19 259 SER A N 1
ATOM 1921 C CA . SER A 1 262 ? 30.944 12.777 -19.440 1.00 25.85 259 SER A CA 1
ATOM 1922 C C . SER A 1 262 ? 30.716 11.271 -19.350 1.00 25.55 259 SER A C 1
ATOM 1923 O O . SER A 1 262 ? 31.527 10.582 -18.740 1.00 24.60 259 SER A O 1
ATOM 1926 N N . MET A 1 263 ? 29.645 10.747 -19.975 1.00 21.11 260 MET A N 1
ATOM 1927 C CA . MET A 1 263 ? 29.429 9.302 -19.951 1.00 21.73 260 MET A CA 1
ATOM 1928 C C . MET A 1 263 ? 30.523 8.501 -20.690 1.00 23.02 260 MET A C 1
ATOM 1929 O O . MET A 1 263 ? 30.892 7.368 -20.307 1.00 23.19 260 MET A O 1
ATOM 1934 N N . HIS A 1 264 ? 31.058 9.068 -21.754 1.00 24.05 261 HIS A N 1
ATOM 1935 C CA . HIS A 1 264 ? 32.116 8.413 -22.481 1.00 23.62 261 HIS A CA 1
ATOM 1936 C C . HIS A 1 264 ? 33.385 8.329 -21.624 1.00 23.45 261 HIS A C 1
ATOM 1937 O O . HIS A 1 264 ? 34.040 7.290 -21.555 1.00 25.79 261 HIS A O 1
ATOM 1944 N N . GLN A 1 265 ? 33.681 9.418 -20.929 1.00 26.39 262 GLN A N 1
ATOM 1945 C CA . GLN A 1 265 ? 34.762 9.458 -19.931 1.00 26.55 262 GLN A CA 1
ATOM 1946 C C . GLN A 1 265 ? 34.566 8.442 -18.812 1.00 28.02 262 GLN A C 1
ATOM 1947 O O . GLN A 1 265 ? 35.535 7.775 -18.427 1.00 26.12 262 GLN A O 1
ATOM 1953 N N . ASP A 1 266 ? 33.330 8.314 -18.291 1.00 25.97 263 ASP A N 1
ATOM 1954 C CA . ASP A 1 266 ? 33.047 7.324 -17.210 1.00 25.64 263 ASP A CA 1
ATOM 1955 C C . ASP A 1 266 ? 33.390 5.951 -17.755 1.00 26.68 263 ASP A C 1
ATOM 1956 O O . ASP A 1 266 ? 34.090 5.195 -17.100 1.00 25.38 263 ASP A O 1
ATOM 1961 N N . MET A 1 267 ? 32.918 5.644 -18.961 1.00 23.22 264 MET A N 1
ATOM 1962 C CA . MET A 1 267 ? 33.119 4.320 -19.550 1.00 24.06 264 MET A CA 1
ATOM 1963 C C . MET A 1 267 ? 34.633 4.024 -19.737 1.00 24.34 264 MET A C 1
ATOM 1964 O O . MET A 1 267 ? 35.094 2.953 -19.369 1.00 27.90 264 MET A O 1
ATOM 1969 N N . ALA A 1 268 ? 35.344 4.984 -20.277 1.00 25.85 265 ALA A N 1
ATOM 1970 C CA . ALA A 1 268 ? 36.805 4.880 -20.544 1.00 28.91 265 ALA A CA 1
ATOM 1971 C C . ALA A 1 268 ? 37.592 4.673 -19.234 1.00 30.14 265 ALA A C 1
ATOM 1972 O O . ALA A 1 268 ? 38.639 4.015 -19.216 1.00 32.84 265 ALA A O 1
ATOM 1974 N N . ASN A 1 269 ? 37.056 5.174 -18.143 1.00 29.25 266 ASN A N 1
ATOM 1975 C CA . ASN A 1 269 ? 37.658 4.994 -16.820 1.00 31.65 266 ASN A CA 1
ATOM 1976 C C . ASN A 1 269 ? 37.058 3.867 -15.994 1.00 32.52 266 ASN A C 1
ATOM 1977 O O . ASN A 1 269 ? 37.353 3.726 -14.808 1.00 30.11 266 ASN A O 1
ATOM 1982 N N . GLN A 1 270 ? 36.196 3.055 -16.615 1.00 31.69 267 GLN A N 1
ATOM 1983 C CA . GLN A 1 270 ? 35.618 1.897 -15.959 1.00 33.68 267 GLN A CA 1
ATOM 1984 C C . GLN A 1 270 ? 34.764 2.255 -14.756 1.00 34.75 267 GLN A C 1
ATOM 1985 O O . GLN A 1 270 ? 34.684 1.480 -13.800 1.00 36.01 267 GLN A O 1
ATOM 1991 N N . ARG A 1 271 ? 34.146 3.431 -14.801 1.00 31.30 268 ARG A N 1
ATOM 1992 C CA . ARG A 1 271 ? 33.224 3.875 -13.782 1.00 31.10 268 ARG A CA 1
ATOM 1993 C C . ARG A 1 271 ? 31.803 3.608 -14.272 1.00 30.82 268 ARG A C 1
ATOM 1994 O O . ARG A 1 271 ? 31.514 3.865 -15.446 1.00 28.32 268 ARG A O 1
ATOM 2002 N N . PRO A 1 272 ? 30.938 3.144 -13.382 1.00 27.95 269 PRO A N 1
ATOM 2003 C CA . PRO A 1 272 ? 29.506 2.982 -13.683 1.00 26.80 269 PRO A CA 1
ATOM 2004 C C . PRO A 1 272 ? 28.968 4.289 -14.175 1.00 27.28 269 PRO A C 1
ATOM 2005 O O . PRO A 1 272 ? 29.264 5.345 -13.588 1.00 27.92 269 PRO A O 1
ATOM 2009 N N . THR A 1 273 ? 28.227 4.256 -15.298 1.00 24.72 270 THR A N 1
ATOM 2010 C CA . THR A 1 273 ? 27.668 5.466 -15.878 1.00 22.57 270 THR A CA 1
ATOM 2011 C C . THR A 1 273 ? 26.341 5.873 -15.238 1.00 21.60 270 THR A C 1
ATOM 2012 O O . THR A 1 273 ? 25.782 5.102 -14.460 1.00 23.93 270 THR A O 1
ATOM 2016 N N . GLU A 1 274 ? 25.863 7.068 -15.561 1.00 21.42 271 GLU A N 1
ATOM 2017 C CA A GLU A 1 274 ? 24.560 7.523 -15.039 0.50 22.96 271 GLU A CA 1
ATOM 2018 C CA B GLU A 1 274 ? 24.580 7.607 -15.098 0.50 23.33 271 GLU A CA 1
ATOM 2019 C C . GLU A 1 274 ? 23.392 7.120 -15.919 1.00 21.04 271 GLU A C 1
ATOM 2020 O O . GLU A 1 274 ? 22.323 7.755 -15.895 1.00 21.67 271 GLU A O 1
ATOM 2031 N N . ILE A 1 275 ? 23.562 6.056 -16.699 1.00 21.00 272 ILE A N 1
ATOM 2032 C CA . ILE A 1 275 ? 22.506 5.729 -17.655 1.00 19.91 272 ILE A CA 1
ATOM 2033 C C . ILE A 1 275 ? 21.136 5.497 -17.040 1.00 19.42 272 ILE A C 1
ATOM 2034 O O . ILE A 1 275 ? 20.124 5.846 -17.637 1.00 20.17 272 ILE A O 1
ATOM 2039 N N . ASP A 1 276 ? 21.077 4.926 -15.837 1.00 18.78 273 ASP A N 1
ATOM 2040 C CA . ASP A 1 276 ? 19.798 4.694 -15.192 1.00 22.59 273 ASP A CA 1
ATOM 2041 C C . ASP A 1 276 ? 19.050 5.936 -14.794 1.00 23.03 273 ASP A C 1
ATOM 2042 O O . ASP A 1 276 ? 17.831 5.884 -14.525 1.00 23.93 273 ASP A O 1
ATOM 2047 N N . PHE A 1 277 ? 19.757 7.067 -14.788 1.00 22.76 274 PHE A N 1
ATOM 2048 C CA . PHE A 1 277 ? 19.199 8.348 -14.483 1.00 23.77 274 PHE A CA 1
ATOM 2049 C C . PHE A 1 277 ? 18.971 9.264 -15.671 1.00 24.32 274 PHE A C 1
ATOM 2050 O O . PHE A 1 277 ? 18.560 10.403 -15.515 1.00 25.31 274 PHE A O 1
ATOM 2058 N N . LEU A 1 278 ? 19.176 8.720 -16.869 1.00 21.96 275 LEU A N 1
ATOM 2059 C CA . LEU A 1 278 ? 19.026 9.405 -18.118 1.00 22.59 275 LEU A CA 1
ATOM 2060 C C . LEU A 1 278 ? 18.030 8.609 -18.978 1.00 20.45 275 LEU A C 1
ATOM 2061 O O . LEU A 1 278 ? 16.849 8.570 -18.658 1.00 19.48 275 LEU A O 1
ATOM 2066 N N . ASN A 1 279 ? 18.478 7.957 -20.055 1.00 19.63 276 ASN A N 1
ATOM 2067 C CA . ASN A 1 279 ? 17.569 7.084 -20.798 1.00 19.34 276 ASN A CA 1
ATOM 2068 C C . ASN A 1 279 ? 16.804 6.072 -19.956 1.00 19.56 276 ASN A C 1
ATOM 2069 O O . ASN A 1 279 ? 15.616 5.752 -20.217 1.00 19.82 276 ASN A O 1
ATOM 2074 N N . GLY A 1 280 ? 17.470 5.555 -18.935 1.00 18.20 277 GLY A N 1
ATOM 2075 C CA . GLY A 1 280 ? 16.829 4.555 -18.093 1.00 19.78 277 GLY A CA 1
ATOM 2076 C C . GLY A 1 280 ? 15.692 5.123 -17.284 1.00 20.03 277 GLY A C 1
ATOM 2077 O O . GLY A 1 280 ? 14.680 4.412 -17.007 1.00 20.94 277 GLY A O 1
ATOM 2078 N N . TYR A 1 281 ? 15.860 6.364 -16.862 1.00 19.92 278 TYR A N 1
ATOM 2079 C CA . TYR A 1 281 ? 14.819 7.050 -16.142 1.00 23.75 278 TYR A CA 1
ATOM 2080 C C . TYR A 1 281 ? 13.614 7.432 -17.014 1.00 22.81 278 TYR A C 1
ATOM 2081 O O . TYR A 1 281 ? 12.479 7.2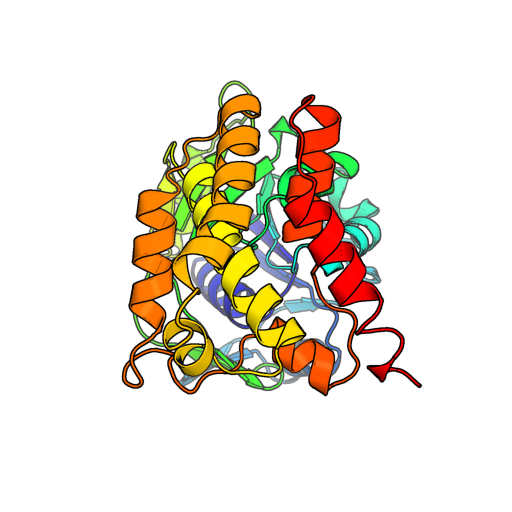90 -16.573 1.00 24.22 278 TYR A O 1
ATOM 2090 N N . VAL A 1 282 ? 13.820 7.865 -18.258 1.00 20.83 279 VAL A N 1
ATOM 2091 C CA . VAL A 1 282 ? 12.705 8.049 -19.157 1.00 22.71 279 VAL A CA 1
ATOM 2092 C C . VAL A 1 282 ? 11.913 6.768 -19.329 1.00 19.53 279 VAL A C 1
ATOM 2093 O O . VAL A 1 282 ? 10.671 6.759 -19.422 1.00 23.48 279 VAL A O 1
ATOM 2097 N N . ALA A 1 283 ? 12.622 5.659 -19.406 1.00 20.23 280 ALA A N 1
ATOM 2098 C CA . ALA A 1 283 ? 11.975 4.355 -19.596 1.00 21.40 280 ALA A CA 1
ATOM 2099 C C . ALA A 1 283 ? 11.187 3.944 -18.352 1.00 19.79 280 ALA A C 1
ATOM 2100 O O . ALA A 1 283 ? 10.079 3.395 -18.465 1.00 22.12 280 ALA A O 1
ATOM 2102 N N . LYS A 1 284 ? 11.780 4.155 -17.170 1.00 22.22 281 LYS A N 1
ATOM 2103 C CA . LYS A 1 284 ? 11.102 3.923 -15.877 1.00 22.54 281 LYS A CA 1
ATOM 2104 C C . LYS A 1 284 ? 9.779 4.710 -15.764 1.00 22.39 281 LYS A C 1
ATOM 2105 O O . LYS A 1 284 ? 8.723 4.118 -15.475 1.00 25.27 281 LYS A O 1
ATOM 2111 N N . LEU A 1 285 ? 9.848 6.015 -16.001 1.00 22.34 282 LEU A N 1
ATOM 2112 C CA . LEU A 1 285 ? 8.674 6.860 -16.008 1.00 23.65 282 LEU A CA 1
ATOM 2113 C C . LEU A 1 285 ? 7.662 6.481 -17.103 1.00 25.24 282 LEU A C 1
ATOM 2114 O O . LEU A 1 285 ? 6.438 6.358 -16.841 1.00 25.24 282 LEU A O 1
ATOM 2119 N N . GLY A 1 286 ? 8.129 6.217 -18.317 1.00 24.21 283 GLY A N 1
ATOM 2120 C CA . GLY A 1 286 ? 7.204 5.757 -19.355 1.00 23.71 283 GLY A CA 1
ATOM 2121 C C . GLY A 1 286 ? 6.425 4.504 -18.963 1.00 25.11 283 GLY A C 1
ATOM 2122 O O . GLY A 1 286 ? 5.221 4.424 -19.186 1.00 27.93 283 GLY A O 1
ATOM 2123 N N . GLN A 1 287 ? 7.086 3.544 -18.330 1.00 24.01 284 GLN A N 1
ATOM 2124 C CA . GLN A 1 287 ? 6.406 2.341 -17.904 1.00 26.43 284 GLN A CA 1
ATOM 2125 C C . GLN A 1 287 ? 5.273 2.699 -16.940 1.00 25.68 284 GLN A C 1
ATOM 2126 O O . GLN A 1 287 ? 4.181 2.160 -17.097 1.00 25.34 284 GLN A O 1
ATOM 2132 N N . GLN A 1 288 ? 5.567 3.558 -15.958 1.00 26.57 285 GLN A N 1
ATOM 2133 C CA . GLN A 1 288 ? 4.576 4.013 -14.956 1.00 27.02 285 GLN A CA 1
ATOM 2134 C C . GLN A 1 288 ? 3.388 4.729 -15.631 1.00 26.67 285 GLN A C 1
ATOM 2135 O O . GLN A 1 288 ? 2.223 4.622 -15.169 1.00 25.49 285 GLN A O 1
ATOM 2141 N N . LEU A 1 289 ? 3.626 5.388 -16.764 1.00 23.68 286 LEU A N 1
ATOM 2142 C CA . LEU A 1 289 ? 2.660 6.292 -17.413 1.00 22.75 286 LEU A CA 1
ATOM 2143 C C . LEU A 1 289 ? 1.973 5.647 -18.642 1.00 23.61 286 LEU A C 1
ATOM 2144 O O . LEU A 1 289 ? 1.200 6.300 -19.344 1.00 24.97 286 LEU A O 1
ATOM 2149 N N . HIS A 1 290 ? 2.283 4.373 -18.879 1.00 23.26 287 HIS A N 1
ATOM 2150 C CA . HIS A 1 290 ? 1.740 3.609 -19.956 1.00 23.94 287 HIS A CA 1
ATOM 2151 C C . HIS A 1 290 ? 2.166 4.223 -21.258 1.00 24.34 287 HIS A C 1
ATOM 2152 O O . HIS A 1 290 ? 1.378 4.305 -22.198 1.00 26.05 287 HIS A O 1
ATOM 2159 N N . VAL A 1 291 ? 3.418 4.683 -21.302 1.00 22.02 288 VAL A N 1
ATOM 2160 C CA . VAL A 1 291 ? 3.965 5.199 -22.558 1.00 22.82 288 VAL A CA 1
ATOM 2161 C C . VAL A 1 291 ? 5.111 4.270 -22.970 1.00 22.62 288 VAL A C 1
ATOM 2162 O O . VAL A 1 291 ? 6.060 4.098 -22.194 1.00 22.03 288 VAL A O 1
ATOM 2166 N N . PRO A 1 292 ? 5.040 3.689 -24.171 1.00 24.17 289 PRO A N 1
ATOM 2167 C CA . PRO A 1 292 ? 6.083 2.754 -24.618 1.00 23.06 289 PRO A CA 1
ATOM 2168 C C . PRO A 1 292 ? 7.408 3.483 -24.789 1.00 20.00 289 PRO A C 1
ATOM 2169 O O . PRO A 1 292 ? 7.388 4.583 -25.305 1.00 20.50 289 PRO A O 1
ATOM 2173 N N . THR A 1 293 ? 8.503 2.881 -24.304 1.00 20.51 290 THR A N 1
ATOM 2174 C CA . THR A 1 293 ? 9.844 3.500 -24.456 1.00 20.12 290 THR A CA 1
ATOM 2175 C C . THR A 1 293 ? 10.831 2.440 -24.846 1.00 20.00 290 THR A C 1
ATOM 2176 O O . THR A 1 293 ? 11.908 2.253 -24.241 1.00 17.92 290 THR A O 1
ATOM 2180 N N . PRO A 1 294 ? 10.524 1.698 -25.906 1.00 20.24 291 PRO A N 1
ATOM 2181 C CA . PRO A 1 294 ? 11.435 0.604 -26.236 1.00 19.44 291 PRO A CA 1
ATOM 2182 C C . PRO A 1 294 ? 12.865 1.014 -26.597 1.00 17.92 291 PRO A C 1
ATOM 2183 O O . PRO A 1 294 ? 13.771 0.253 -26.303 1.00 18.49 291 PRO A O 1
ATOM 2187 N N . ALA A 1 295 ? 13.073 2.171 -27.212 1.00 18.91 292 ALA A N 1
ATOM 2188 C CA . ALA A 1 295 ? 14.411 2.591 -27.652 1.00 20.16 292 ALA A CA 1
ATOM 2189 C C . ALA A 1 295 ? 15.215 2.931 -26.453 1.00 19.76 292 ALA A C 1
ATOM 2190 O O . ALA A 1 295 ? 16.359 2.531 -26.332 1.00 18.44 292 ALA A O 1
ATOM 2192 N N . ASN A 1 296 ? 14.631 3.750 -25.589 1.00 18.95 293 ASN A N 1
ATOM 2193 C CA . ASN A 1 296 ? 15.367 4.161 -24.412 1.00 17.89 293 ASN A CA 1
ATOM 2194 C C . ASN A 1 296 ? 15.679 2.997 -23.493 1.00 18.10 293 ASN A C 1
ATOM 2195 O O . ASN A 1 296 ? 16.773 2.951 -22.898 1.00 18.26 293 ASN A O 1
ATOM 2200 N N . ALA A 1 297 ? 14.751 2.033 -23.376 1.00 17.46 294 ALA A N 1
ATOM 2201 C CA . ALA A 1 297 ? 15.002 0.803 -22.592 1.00 19.17 294 ALA A CA 1
ATOM 2202 C C . ALA A 1 297 ? 16.150 0.041 -23.186 1.00 17.00 294 ALA A C 1
ATOM 2203 O O . ALA A 1 297 ? 17.030 -0.396 -22.477 1.00 17.47 294 ALA A O 1
ATOM 2205 N N . LEU A 1 298 ? 16.147 -0.167 -24.523 1.00 17.11 295 LEU A N 1
ATOM 2206 C CA . LEU A 1 298 ? 17.215 -0.872 -25.122 1.00 16.66 295 LEU A CA 1
ATOM 2207 C C . LEU A 1 298 ? 18.587 -0.170 -24.971 1.00 16.02 295 LEU A C 1
ATOM 2208 O O . LEU A 1 298 ? 19.628 -0.842 -24.641 1.00 18.84 295 LEU A O 1
ATOM 2213 N N . LEU A 1 299 ? 18.639 1.130 -25.209 1.00 17.06 296 LEU A N 1
ATOM 2214 C CA . LEU A 1 299 ? 19.867 1.850 -25.084 1.00 17.68 296 LEU A CA 1
ATOM 2215 C C . LEU A 1 299 ? 20.492 1.700 -23.692 1.00 17.76 296 LEU A C 1
ATOM 2216 O O . LEU A 1 299 ? 21.702 1.511 -23.554 1.00 17.76 296 LEU A O 1
ATOM 2221 N N . THR A 1 300 ? 19.622 1.740 -22.704 1.00 17.58 297 THR A N 1
ATOM 2222 C CA . THR A 1 300 ? 20.030 1.517 -21.323 1.00 18.75 297 THR A CA 1
ATOM 2223 C C . THR A 1 300 ? 20.712 0.157 -21.143 1.00 19.92 297 THR A C 1
ATOM 2224 O O . THR A 1 300 ? 21.793 0.039 -20.549 1.00 19.01 297 THR A O 1
ATOM 2228 N N . GLN A 1 301 ? 20.102 -0.901 -21.663 1.00 17.92 298 GLN A N 1
ATOM 2229 C CA . GLN A 1 301 ? 20.721 -2.206 -21.649 1.00 19.73 298 GLN A CA 1
ATOM 2230 C C . GLN A 1 301 ? 22.047 -2.247 -22.362 1.00 19.31 298 GLN A C 1
ATOM 2231 O O . GLN A 1 301 ? 22.987 -2.879 -21.869 1.00 18.55 298 GLN A O 1
ATOM 2237 N N . LEU A 1 302 ? 22.140 -1.606 -23.538 1.00 18.22 299 LEU A N 1
ATOM 2238 C CA . LEU A 1 302 ? 23.393 -1.645 -24.285 1.00 20.74 299 LEU A CA 1
ATOM 2239 C C . LEU A 1 302 ? 24.539 -1.016 -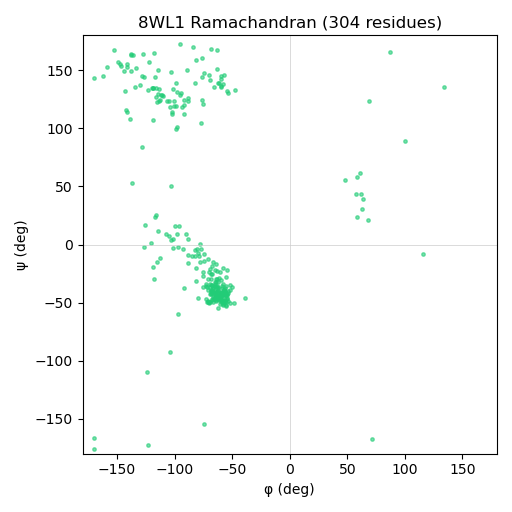23.481 1.00 19.58 299 LEU A C 1
ATOM 2240 O O . LEU A 1 302 ? 25.650 -1.539 -23.442 1.00 18.33 299 LEU A O 1
ATOM 2245 N N . ILE A 1 303 ? 24.246 0.081 -22.803 1.00 20.50 300 ILE A N 1
ATOM 2246 C CA . ILE A 1 303 ? 25.278 0.751 -22.010 1.00 20.70 300 ILE A CA 1
ATOM 2247 C C . ILE A 1 303 ? 25.711 -0.103 -20.852 1.00 20.74 300 ILE A C 1
ATOM 2248 O O . ILE A 1 303 ? 26.926 -0.252 -20.582 1.00 19.13 300 ILE A O 1
ATOM 2253 N N . HIS A 1 304 ? 24.742 -0.688 -20.155 1.00 19.73 301 HIS A N 1
ATOM 2254 C CA . HIS A 1 304 ? 25.095 -1.670 -19.106 1.00 22.42 301 HIS A CA 1
ATOM 2255 C C . HIS A 1 304 ? 25.940 -2.850 -19.574 1.00 22.44 301 HIS A C 1
ATOM 2256 O O . HIS A 1 304 ? 26.885 -3.252 -18.870 1.00 23.76 301 HIS A O 1
ATOM 2263 N N . SER A 1 305 ? 25.661 -3.413 -20.752 1.00 19.84 302 SER A N 1
ATOM 2264 C CA . SER A 1 305 ? 26.518 -4.459 -21.292 1.00 19.79 302 SER A CA 1
ATOM 2265 C C . SER A 1 305 ? 27.936 -3.954 -21.547 1.00 20.75 302 SER A C 1
ATOM 2266 O O . SER A 1 305 ? 28.930 -4.633 -21.235 1.00 20.90 302 SER A O 1
ATOM 2269 N N . GLN A 1 306 ? 28.031 -2.785 -22.167 1.00 20.53 303 GLN A N 1
ATOM 2270 C CA A GLN A 1 306 ? 29.312 -2.154 -22.440 0.50 21.73 303 GLN A CA 1
ATOM 2271 C CA B GLN A 1 306 ? 29.338 -2.200 -22.446 0.50 21.97 303 GLN A CA 1
ATOM 2272 C C . GLN A 1 306 ? 30.128 -2.003 -21.144 1.00 22.64 303 GLN A C 1
ATOM 2273 O O . GLN A 1 306 ? 31.342 -2.228 -21.123 1.00 24.07 303 GLN A O 1
ATOM 2284 N N . GLU A 1 307 ? 29.454 -1.600 -20.079 1.00 22.46 304 GLU A N 1
ATOM 2285 C CA . GLU A 1 307 ? 30.131 -1.438 -18.777 1.00 24.15 304 GLU A CA 1
ATOM 2286 C C . GLU A 1 307 ? 30.743 -2.741 -18.317 1.00 25.19 304 GLU A C 1
ATOM 2287 O O . GLU A 1 307 ? 31.887 -2.783 -17.809 1.00 23.33 304 GLU A O 1
ATOM 2293 N N . GLN A 1 308 ? 29.969 -3.812 -18.440 1.00 24.50 305 GLN A N 1
ATOM 2294 C CA A GLN A 1 308 ? 30.447 -5.109 -17.974 0.50 24.60 305 GLN A CA 1
ATOM 2295 C CA B GLN A 1 308 ? 30.414 -5.128 -17.995 0.50 26.07 305 GLN A CA 1
ATOM 2296 C C . GLN A 1 308 ? 31.641 -5.556 -18.765 1.00 25.96 305 GLN A C 1
ATOM 2297 O O . GLN A 1 308 ? 32.611 -6.061 -18.202 1.00 28.37 305 GLN A O 1
ATOM 2308 N N . LEU A 1 309 ? 31.590 -5.382 -20.072 1.00 24.33 306 LEU A N 1
ATOM 2309 C CA . LEU A 1 309 ? 32.693 -5.756 -20.907 1.00 25.53 306 LEU A CA 1
ATOM 2310 C C . LEU A 1 309 ? 33.976 -4.953 -20.622 1.00 28.79 306 LEU A C 1
ATOM 2311 O O . LEU A 1 309 ? 35.090 -5.492 -20.713 1.00 28.91 306 LEU A O 1
ATOM 2316 N N . LYS A 1 310 ? 33.813 -3.683 -20.287 1.00 28.40 307 LYS A N 1
ATOM 2317 C CA . LYS A 1 310 ? 34.936 -2.779 -20.043 1.00 35.65 307 LYS A CA 1
ATOM 2318 C C . LYS A 1 310 ? 35.604 -3.130 -18.709 1.00 40.15 307 LYS A C 1
ATOM 2319 O O . LYS A 1 310 ? 36.815 -3.039 -18.585 1.00 40.88 307 LYS A O 1
ATOM 2325 N N . GLN A 1 311 ? 34.806 -3.549 -17.734 1.00 46.45 308 GLN A N 1
ATOM 2326 C CA . GLN A 1 311 ? 35.285 -3.857 -16.383 1.00 56.08 308 GLN A CA 1
ATOM 2327 C C . GLN A 1 311 ? 36.201 -5.086 -16.333 1.00 57.81 308 GLN A C 1
ATOM 2328 O O . GLN A 1 311 ? 37.008 -5.207 -15.411 1.00 66.89 308 GLN A O 1
ATOM 2334 N N . ILE A 1 312 ? 36.065 -6.001 -17.294 1.00 60.21 309 ILE A N 1
ATOM 2335 C CA . ILE A 1 312 ? 36.871 -7.228 -17.308 1.00 60.70 309 ILE A CA 1
ATOM 2336 C C . ILE A 1 312 ? 38.344 -6.860 -17.481 1.00 60.89 309 ILE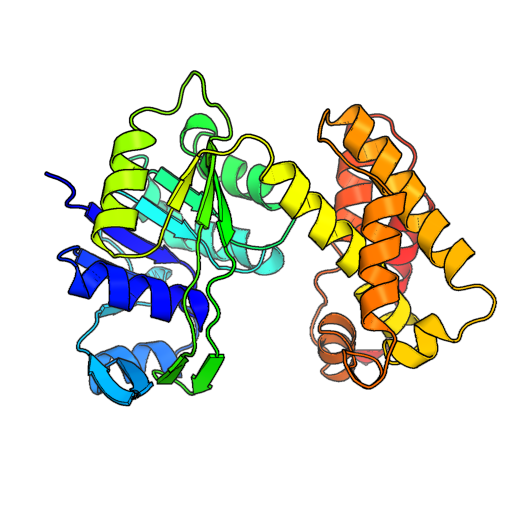 A C 1
ATOM 2337 O O . ILE A 1 312 ? 39.227 -7.499 -16.910 1.00 62.86 309 ILE A O 1
#

B-factor: mean 33.48, std 10.21, range [16.02, 76.84]

Radius of gyration: 19.72 Å; Cα contacts (8 Å, |Δi|>4): 583; chains: 1; bounding box: 44×46×55 Å

Sequence (309 aa):
SEFMKIAIAGAGAMGSRFGVKLQEAGNQVTLIDNWSAHVDQINQAGLTVTTVDHVYTMTAQHPEAVTDQFDLIILFTKTMQMDAMLQQLAPVLTNHPIVLTLANGIGNIETIERHVPKNQIVVGTTVWSSGLTGPGHITVTGTGSISLQAVVPDQFPNLADLITTLNAAGLNASAADNVLAAIWKKAGLNSVLNTYCTLFDCNIGEFGALKNWQTLTATVLDEFQAVADAAQIQFSAAAVTDLIAAQFPAAVNGNHYPSMHQDMANQRPTEEIDFLNGYVAKLGQQLHVPTPANALLTQLIHSQQEQQLKQI

Solvent-accessible surface area: 13857 Å² total; per-residue (Å²): 161,67,105,17,92,0,0,0,0,9,0,26,17,45,1,0,23,1,0,12,57,0,49,115,35,51,8,94,5,8,0,0,18,99,106,65,47,1,5,62,70,2,81,143,60,9,0,21,10,27,93,123,91,75,95,53,121,11,70,4,53,44,1,114,54,2,120,76,66,7,61,0,0,0,0,31,13,107,5,61,90,0,55,61,9,0,113,87,0,56,80,0,14,96,68,109,4,29,0,0,3,16,9,88,11,12,0,5,29,50,3,0,65,152,42,8,65,95,52,21,0,0,3,1,39,35,112,17,50,27,33,74,87,14,58,1,49,0,62,13,104,57,112,13,48,4,30,0,42,8,35,24,96,118,106,19,91,89,37,70,74,0,29,72,1,0,60,56,7,37,0,77,6,63,62,35,134,81,1,33,18,42,13,5,78,89,4,0,12,25,0,0,4,9,0,9,0,2,47,95,106,13,12,7,18,89,0,15,81,63,210,74,41,117,91,34,1,41,61,0,1,86,22,0,44,39,0,0,90,41,35,169,26,143,25,50,20,73,38,1,39,102,62,0,34,53,28,34,69,80,105,79,49,4,114,80,82,9,53,4,24,74,22,10,55,89,112,110,95,4,31,0,68,47,17,0,12,11,0,11,94,19,0,135,93,63,167,17,104,8,93,17,0,44,106,15,10,112,72,0,58,62,45,34,109,129,91,119,162

Foldseek 3Di:
DLEWAEEEQACAFVSVVLQVLLVVLPYHYEYEDDDVLQQCCCQPFRAWEALPIDGHNHHYDYLLPDQAEIQEYEYADEPVCVLVSLVSNLNNCPVQHQYEYQYFFLCVLVSVVVRHPLQSYKYKHKPFDWAGPDRSYIYGHDAMEMEMEGPCVVRHPPPVSVVVSSVSSVRHYDYDDQGSVVSLLVLLLCLLQQLVCQLVVFWLQVLLPDPCSVVSSCLLLVLSVQLCVLVVHDYDSVVSVVVSNVQNDPVHGVVPNDPNNVCLQVLHDGCLCRGLVVSCVSCVVSVRHNVVSVVSSVSSVVSSVVSND

Secondary structure (DSSP, 8-state):
----EEEEES-SHHHHHHHHHHHHTT-EEEEE-S-HHHHHHHHHH-EEEE--EEEE--EEE-GGG-----SEEEE-S-HHHHHHHHHHTTTGGGG--EEEE-S--TTHHHHHHTTS-GGGEEEEEE----EEEETTEEE--S---EEEEESSGGG---HHHHHHHHHHTT--EEE-S-HHHHHHHHHHHHHHHHHHHHHHT--HHHHHTSTTHHHHHHHHHHHHHHHHHHHT----HHHHHHHHHTT-STTTTTTPPPHHHHHHHTTPPPSGGGTHHHHHHHHHHHT---HHHHHHHHHHHHHHHHHH-